Protein AF-A0A2L2BS72-F1 (afdb_monomer_lite)

Structure (mmCIF, N/CA/C/O backbone):
data_AF-A0A2L2BS72-F1
#
_entry.id   AF-A0A2L2BS72-F1
#
loop_
_atom_site.group_PDB
_atom_site.id
_atom_site.type_symbol
_atom_site.label_atom_id
_atom_site.label_alt_id
_atom_site.label_comp_id
_atom_site.label_asym_id
_atom_site.label_entity_id
_atom_site.label_seq_id
_atom_site.pdbx_PDB_ins_code
_atom_site.Cartn_x
_atom_site.Cartn_y
_atom_site.Cartn_z
_atom_site.occupancy
_atom_site.B_iso_or_equiv
_atom_site.auth_seq_id
_atom_site.auth_comp_id
_atom_site.auth_asym_id
_atom_site.auth_atom_id
_atom_site.pdbx_PDB_model_num
ATOM 1 N N . MET A 1 1 ? -30.961 9.912 61.944 1.00 44.12 1 MET A N 1
ATOM 2 C CA . MET A 1 1 ? -29.660 9.209 61.920 1.00 44.12 1 MET A CA 1
ATOM 3 C C . MET A 1 1 ? -29.893 7.726 61.667 1.00 44.12 1 MET A C 1
ATOM 5 O O . MET A 1 1 ? -30.350 7.047 62.570 1.00 44.12 1 MET A O 1
ATOM 9 N N . SER A 1 2 ? -29.647 7.247 60.447 1.00 36.47 2 SER A N 1
ATOM 10 C CA . SER A 1 2 ? -29.154 5.888 60.155 1.00 36.47 2 SER A CA 1
ATOM 11 C C . SER A 1 2 ? -28.956 5.801 58.639 1.00 36.47 2 SER A C 1
ATOM 13 O O . SER A 1 2 ? -29.913 5.741 57.869 1.00 36.47 2 SER A O 1
ATOM 15 N N . VAL A 1 3 ? -27.699 5.932 58.227 1.00 37.34 3 VAL A N 1
ATOM 16 C CA . VAL A 1 3 ? -27.227 5.837 56.845 1.00 37.34 3 VAL A CA 1
ATOM 17 C C . VAL A 1 3 ? -27.136 4.350 56.507 1.00 37.34 3 VAL A C 1
ATOM 19 O O . VAL A 1 3 ? -26.416 3.616 57.177 1.00 37.34 3 VAL A O 1
ATOM 22 N N . ARG A 1 4 ? -27.889 3.888 55.503 1.00 44.19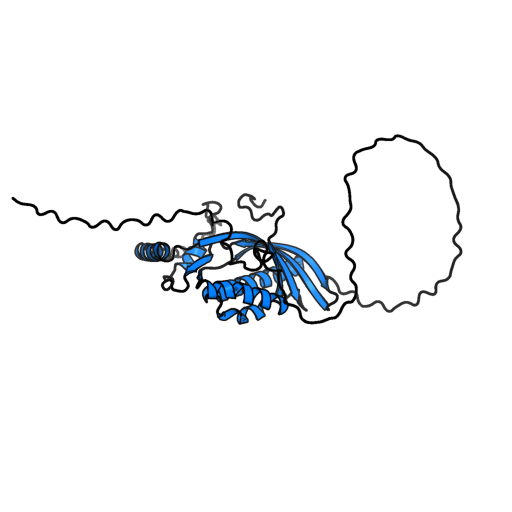 4 ARG A N 1
ATOM 23 C CA . ARG A 1 4 ? -27.777 2.522 54.975 1.00 44.19 4 ARG A CA 1
ATOM 24 C C . ARG A 1 4 ? -26.792 2.504 53.811 1.00 44.19 4 ARG A C 1
ATOM 26 O O . ARG A 1 4 ? -27.105 2.968 52.718 1.00 44.19 4 ARG A O 1
ATOM 33 N N . GLU A 1 5 ? -25.625 1.930 54.074 1.00 40.22 5 GLU A N 1
ATOM 34 C CA . GLU A 1 5 ? -24.641 1.483 53.092 1.00 40.22 5 GLU A CA 1
ATOM 35 C C . GLU A 1 5 ? -25.272 0.513 52.082 1.00 40.22 5 GLU A C 1
ATOM 37 O O . GLU A 1 5 ? -25.812 -0.532 52.453 1.00 40.22 5 GLU A O 1
ATOM 42 N N . ARG A 1 6 ? -25.159 0.821 50.784 1.00 43.88 6 ARG A N 1
ATOM 43 C CA . ARG A 1 6 ? -25.275 -0.181 49.717 1.00 43.88 6 ARG A CA 1
ATOM 44 C C . ARG A 1 6 ? -23.887 -0.487 49.171 1.00 43.88 6 ARG A C 1
ATOM 46 O O . ARG A 1 6 ? -23.232 0.359 48.568 1.00 43.88 6 ARG A O 1
ATOM 53 N N . LYS A 1 7 ? -23.481 -1.732 49.416 1.00 39.56 7 LYS A N 1
ATOM 54 C CA . LYS A 1 7 ? -22.322 -2.427 48.854 1.00 39.56 7 LYS A CA 1
ATOM 55 C C . LYS A 1 7 ? -22.259 -2.255 47.333 1.00 39.56 7 LYS A C 1
ATOM 57 O O . LYS A 1 7 ? -23.188 -2.639 46.627 1.00 39.56 7 LYS A O 1
ATOM 62 N N . ARG A 1 8 ? -21.123 -1.750 46.846 1.00 36.56 8 ARG A N 1
ATOM 63 C CA . ARG A 1 8 ? -20.679 -1.911 45.456 1.00 36.56 8 ARG A CA 1
ATOM 64 C C . ARG A 1 8 ? -20.228 -3.359 45.263 1.00 36.56 8 ARG A C 1
ATOM 66 O O . ARG A 1 8 ? -19.311 -3.806 45.951 1.00 36.56 8 ARG A O 1
ATOM 73 N N . HIS A 1 9 ? -20.843 -4.075 44.329 1.00 36.41 9 HIS A N 1
ATOM 74 C CA . HIS A 1 9 ? -20.273 -5.307 43.795 1.00 36.41 9 HIS A CA 1
ATOM 75 C C . HIS A 1 9 ? -19.126 -4.927 42.851 1.00 36.41 9 HIS A C 1
ATOM 77 O O . HIS A 1 9 ? -19.351 -4.375 41.780 1.00 36.41 9 HIS A O 1
ATOM 83 N N . ARG A 1 10 ? -17.884 -5.172 43.287 1.00 33.53 10 ARG A N 1
ATOM 84 C CA . ARG A 1 10 ? -16.710 -5.199 42.407 1.00 33.53 10 ARG A CA 1
ATOM 85 C C . ARG A 1 10 ? -16.756 -6.499 41.612 1.00 33.53 10 ARG A C 1
ATOM 87 O O . ARG A 1 10 ? -16.605 -7.571 42.202 1.00 33.53 10 ARG A O 1
ATOM 94 N N . HIS A 1 11 ? -16.936 -6.399 40.300 1.00 33.34 11 HIS A N 1
ATOM 95 C CA . HIS A 1 11 ? -16.592 -7.487 39.395 1.00 33.34 11 HIS A CA 1
ATOM 96 C C . HIS A 1 11 ? -15.094 -7.780 39.526 1.00 33.34 11 HIS A C 1
ATOM 98 O O . HIS A 1 11 ? -14.261 -6.875 39.544 1.00 33.34 11 HIS A O 1
ATOM 104 N N . HIS A 1 12 ? -14.786 -9.057 39.738 1.00 34.22 12 HIS A N 1
ATOM 105 C CA . HIS A 1 12 ? -13.431 -9.579 39.811 1.00 34.22 12 HIS A CA 1
ATOM 106 C C . HIS A 1 12 ? -12.768 -9.451 38.442 1.00 34.22 12 HIS A C 1
ATOM 108 O O . HIS A 1 12 ? -13.301 -9.937 37.446 1.00 34.22 12 HIS A O 1
ATOM 114 N N . GLY A 1 13 ? -11.612 -8.789 38.420 1.00 28.27 13 GLY A N 1
ATOM 115 C CA . GLY A 1 13 ? -10.745 -8.721 37.257 1.00 28.27 13 GLY A CA 1
ATOM 116 C C . GLY A 1 13 ? -10.200 -10.104 36.927 1.00 28.27 13 GLY A C 1
ATOM 117 O O . GLY A 1 13 ? -9.488 -10.709 37.731 1.00 28.27 13 GLY A O 1
ATOM 118 N N . TYR A 1 14 ? -10.518 -10.582 35.729 1.00 27.47 14 TYR A N 1
ATOM 119 C CA . TYR A 1 14 ? -9.708 -11.584 35.058 1.00 27.47 14 TYR A CA 1
ATOM 120 C C . TYR A 1 14 ? -8.436 -10.886 34.574 1.00 27.47 14 TYR A C 1
ATOM 122 O O . TYR A 1 14 ? -8.405 -10.253 33.523 1.00 27.47 14 TYR A O 1
ATOM 130 N N . HIS A 1 15 ? -7.380 -10.970 35.380 1.00 28.62 15 HIS A N 1
ATOM 131 C CA . HIS A 1 15 ? -6.027 -10.728 34.903 1.00 28.62 15 HIS A CA 1
ATOM 132 C C . HIS A 1 15 ? -5.643 -11.889 33.984 1.00 28.62 15 HIS A C 1
ATOM 134 O O . HIS A 1 15 ? -5.180 -12.930 34.448 1.00 28.62 15 HIS A O 1
ATOM 140 N N . HIS A 1 16 ? -5.851 -11.718 32.679 1.00 25.58 16 HIS A N 1
ATOM 141 C CA . HIS A 1 16 ? -5.152 -12.540 31.704 1.00 25.58 16 HIS A CA 1
ATOM 142 C C . HIS A 1 16 ? -3.650 -12.232 31.796 1.00 25.58 16 HIS A C 1
ATOM 144 O O . HIS A 1 16 ? -3.266 -11.058 31.853 1.00 25.58 16 HIS A O 1
ATOM 150 N N . PRO A 1 17 ? -2.783 -13.257 31.842 1.00 28.86 17 PRO A N 1
ATOM 151 C CA . PRO A 1 17 ? -1.352 -13.040 31.750 1.00 28.86 17 PRO A CA 1
ATOM 152 C C . PRO A 1 17 ? -1.065 -12.396 30.393 1.00 28.86 17 PRO A C 1
ATOM 154 O O . PRO A 1 17 ? -1.396 -12.963 29.352 1.00 28.86 17 PRO A O 1
ATOM 157 N N . ARG A 1 18 ? -0.469 -11.197 30.424 1.00 29.88 18 ARG A N 1
ATOM 158 C CA . ARG A 1 18 ? 0.150 -10.524 29.275 1.00 29.88 18 ARG A CA 1
ATOM 159 C C . ARG A 1 18 ? 1.291 -11.407 28.779 1.00 29.88 18 ARG A C 1
ATOM 161 O O . ARG A 1 18 ? 2.440 -11.250 29.180 1.00 29.88 18 ARG A O 1
ATOM 168 N N . ALA A 1 19 ? 0.931 -12.418 28.004 1.00 27.89 19 ALA A N 1
ATOM 169 C CA . ALA A 1 19 ? 1.858 -13.317 27.365 1.00 27.89 19 ALA A CA 1
ATOM 170 C C . ALA A 1 19 ? 2.508 -12.586 26.183 1.00 27.89 19 ALA A C 1
ATOM 172 O O . ALA A 1 19 ? 1.870 -11.850 25.433 1.00 27.89 19 ALA A O 1
ATOM 173 N N . THR A 1 20 ? 3.808 -12.788 26.072 1.00 26.97 20 THR A N 1
ATOM 174 C CA . THR A 1 20 ? 4.766 -12.290 25.085 1.00 26.97 20 THR A CA 1
ATOM 175 C C . THR A 1 20 ? 4.477 -12.802 23.663 1.00 26.97 20 THR A C 1
ATOM 177 O O . THR A 1 20 ? 5.272 -13.551 23.106 1.00 26.97 20 THR A O 1
ATOM 180 N N . TRP A 1 21 ? 3.339 -12.406 23.082 1.00 25.66 21 TRP A N 1
ATOM 181 C CA . TRP A 1 21 ? 2.883 -12.759 21.720 1.00 25.66 21 TRP A CA 1
ATOM 182 C C . TRP A 1 21 ? 3.098 -11.640 20.679 1.00 25.66 21 TRP A C 1
ATOM 184 O O . TRP A 1 21 ? 2.677 -11.755 19.533 1.00 25.66 21 TRP A O 1
ATOM 194 N N . PHE A 1 22 ? 3.745 -10.539 21.065 1.00 32.84 22 PHE A N 1
ATOM 195 C CA . PHE A 1 22 ? 3.642 -9.254 20.361 1.00 32.84 22 PHE A CA 1
ATOM 196 C C . PHE A 1 22 ? 4.540 -9.066 19.125 1.00 32.84 22 PHE A C 1
ATOM 198 O O . PHE A 1 22 ? 4.381 -8.075 18.426 1.00 32.84 22 PHE A O 1
ATOM 205 N N . SER A 1 23 ? 5.441 -9.996 18.795 1.00 28.59 23 SER A N 1
ATOM 206 C CA . SER A 1 23 ? 6.293 -9.873 17.591 1.00 28.59 23 SER A CA 1
ATOM 207 C C . SER A 1 23 ? 5.741 -10.584 16.350 1.00 28.59 23 SER A C 1
ATOM 209 O O . SER A 1 23 ? 6.420 -10.631 15.331 1.00 28.59 23 SER A O 1
ATOM 211 N N . THR A 1 24 ? 4.534 -11.151 16.417 1.00 35.31 24 THR A N 1
ATOM 212 C CA . THR A 1 24 ? 3.953 -11.964 15.328 1.00 35.31 24 THR A CA 1
ATOM 213 C C . THR A 1 24 ? 2.665 -11.361 14.753 1.00 35.31 24 THR A C 1
ATOM 215 O O . THR A 1 24 ? 2.017 -11.997 13.931 1.00 35.31 24 THR A O 1
ATOM 218 N N . LEU A 1 25 ? 2.271 -10.155 15.185 1.00 35.88 25 LEU A N 1
ATOM 219 C CA . LEU A 1 25 ? 0.935 -9.603 14.923 1.00 35.88 25 LEU A CA 1
ATOM 220 C C . LEU A 1 25 ? 0.815 -8.652 13.722 1.00 35.88 25 LEU A C 1
ATOM 222 O O . LEU A 1 25 ? -0.302 -8.292 13.364 1.00 35.88 25 LEU A O 1
ATOM 226 N N . TRP A 1 26 ? 1.910 -8.342 13.028 1.00 39.88 26 TRP A N 1
ATOM 227 C CA . TRP A 1 26 ? 1.865 -7.588 11.772 1.00 39.88 26 TRP A CA 1
ATOM 228 C C . TRP A 1 26 ? 1.690 -8.525 10.577 1.00 39.88 26 TRP A C 1
ATOM 230 O O . TRP A 1 26 ? 2.639 -8.954 9.929 1.00 39.88 26 TRP A O 1
ATOM 240 N N . VAL A 1 27 ? 0.428 -8.904 10.365 1.00 39.81 27 VAL A N 1
ATOM 241 C CA . VAL A 1 27 ? -0.044 -9.788 9.284 1.00 39.81 27 VAL A CA 1
ATOM 242 C C . VAL A 1 27 ? -0.793 -8.983 8.203 1.00 39.81 27 VAL A C 1
ATOM 244 O O . VAL A 1 27 ? -1.253 -9.534 7.216 1.00 39.81 27 VAL A O 1
ATOM 247 N N . GLY A 1 28 ? -0.850 -7.651 8.315 1.00 35.12 28 GLY A N 1
ATOM 248 C CA . GLY A 1 28 ? -1.478 -6.789 7.303 1.00 35.12 28 GLY A CA 1
ATOM 249 C C . GLY A 1 28 ? -0.612 -6.434 6.098 1.00 35.12 28 GLY A C 1
ATOM 250 O O . GLY A 1 28 ? -1.037 -5.700 5.218 1.00 35.12 28 GLY A O 1
ATOM 251 N N . LEU A 1 29 ? 0.588 -7.004 6.059 1.00 43.94 29 LEU A N 1
ATOM 252 C CA . LEU A 1 29 ? 1.469 -7.103 4.908 1.00 43.94 29 LEU A CA 1
ATOM 253 C C . LEU A 1 29 ? 1.704 -8.611 4.713 1.00 43.94 29 LEU A C 1
ATOM 255 O O . LEU A 1 29 ? 2.766 -9.149 5.016 1.00 43.94 29 LEU A O 1
ATOM 259 N N . CYS A 1 30 ? 0.654 -9.347 4.339 1.00 43.97 30 CYS A N 1
ATOM 260 C CA . CYS A 1 30 ? 0.631 -10.816 4.421 1.00 43.97 30 CYS A CA 1
ATOM 261 C C . CYS A 1 30 ? 1.712 -11.502 3.558 1.00 43.97 30 CYS A C 1
ATOM 263 O O . CYS A 1 30 ? 2.154 -12.608 3.865 1.00 43.97 30 CYS A O 1
ATOM 265 N N . ALA A 1 31 ? 2.222 -10.821 2.531 1.00 38.56 31 ALA A N 1
ATOM 266 C CA . ALA A 1 31 ? 3.365 -11.275 1.740 1.00 38.56 31 ALA A CA 1
ATOM 267 C C . ALA A 1 31 ? 4.747 -10.849 2.286 1.00 38.56 31 ALA A C 1
ATOM 269 O O . ALA A 1 31 ? 5.789 -11.347 1.860 1.00 38.56 31 ALA A O 1
ATOM 270 N N . LEU A 1 32 ? 4.768 -9.955 3.268 1.00 38.97 32 LEU A N 1
ATOM 271 C CA . LEU A 1 32 ? 5.952 -9.274 3.780 1.00 38.97 32 LEU A CA 1
ATOM 272 C C . LEU A 1 32 ? 6.414 -9.788 5.151 1.00 38.97 32 LEU A C 1
ATOM 274 O O . LEU A 1 32 ? 7.373 -9.270 5.713 1.00 38.97 32 LEU A O 1
ATOM 278 N N . SER A 1 33 ? 5.841 -10.889 5.644 1.00 33.88 33 SER A N 1
ATOM 279 C CA . SER A 1 33 ? 6.378 -11.640 6.785 1.00 33.88 33 SER A CA 1
ATOM 280 C C . SER A 1 33 ? 6.482 -13.139 6.475 1.00 33.88 33 SER A C 1
ATOM 282 O O . SER A 1 33 ? 5.739 -13.982 6.972 1.00 33.88 33 SER A O 1
ATOM 284 N N . LEU A 1 34 ? 7.474 -13.505 5.654 1.00 34.28 34 LEU A N 1
ATOM 285 C CA . LEU A 1 34 ? 7.807 -14.897 5.295 1.00 34.28 34 LEU A CA 1
ATOM 286 C C . LEU A 1 34 ? 8.319 -15.770 6.465 1.00 34.28 34 LEU A C 1
ATOM 288 O O . LEU A 1 34 ? 8.696 -16.920 6.251 1.00 34.28 34 LEU A O 1
ATOM 292 N N . VAL A 1 35 ? 8.339 -15.283 7.710 1.00 33.16 35 VAL A N 1
ATOM 293 C CA . VAL A 1 35 ? 8.934 -16.032 8.838 1.00 33.16 35 VAL A CA 1
ATOM 294 C C . VAL A 1 35 ? 7.963 -17.026 9.495 1.00 33.16 35 VAL A C 1
ATOM 296 O O . VAL A 1 35 ? 8.427 -17.934 10.176 1.00 33.16 35 VAL A O 1
ATOM 299 N N . SER A 1 36 ? 6.656 -16.975 9.209 1.00 32.78 36 SER A N 1
ATOM 300 C CA . SER A 1 36 ? 5.700 -17.969 9.745 1.00 32.78 36 SER A CA 1
ATOM 301 C C . SER A 1 36 ? 5.046 -18.892 8.707 1.00 32.78 36 SER A C 1
ATOM 303 O O . SER A 1 36 ? 4.441 -19.886 9.098 1.00 32.78 36 SER A O 1
ATOM 305 N N . CYS A 1 37 ? 5.221 -18.667 7.399 1.00 31.97 37 CYS A N 1
ATOM 306 C CA . CYS A 1 37 ? 4.644 -19.553 6.370 1.00 31.97 37 CYS A CA 1
ATOM 307 C C . CYS A 1 37 ? 5.536 -20.749 5.967 1.00 31.97 37 CYS A C 1
ATOM 309 O O . CYS A 1 37 ? 5.068 -21.658 5.286 1.00 31.97 37 CYS A O 1
ATOM 311 N N . VAL A 1 38 ? 6.796 -20.821 6.419 1.00 32.94 38 VAL A N 1
ATOM 312 C CA . VAL A 1 38 ? 7.714 -21.945 6.102 1.00 32.94 38 VAL A CA 1
ATOM 313 C C . VAL A 1 38 ? 7.524 -23.159 7.041 1.00 32.94 38 VAL A C 1
ATOM 315 O O . VAL A 1 38 ? 8.131 -24.208 6.852 1.00 32.94 38 VAL A O 1
ATOM 318 N N . GLY A 1 39 ? 6.616 -23.084 8.020 1.00 27.59 39 GLY A N 1
ATOM 319 C CA . GLY A 1 39 ? 6.325 -24.190 8.946 1.00 27.59 39 GLY A CA 1
ATOM 320 C C . GLY A 1 39 ? 5.407 -25.303 8.416 1.00 27.59 39 GLY A C 1
ATOM 321 O O . GLY A 1 39 ? 5.204 -26.285 9.125 1.00 27.59 39 GLY A O 1
ATOM 322 N N . ALA A 1 40 ? 4.850 -25.182 7.204 1.00 29.86 40 ALA A N 1
ATOM 323 C CA . ALA A 1 40 ? 3.836 -26.109 6.684 1.00 29.86 40 ALA A CA 1
ATOM 324 C C . ALA A 1 40 ? 4.145 -26.677 5.281 1.00 29.86 40 ALA A C 1
ATOM 326 O O . ALA A 1 40 ? 3.233 -26.982 4.520 1.00 29.86 40 ALA A O 1
ATOM 327 N N . GLN A 1 41 ? 5.421 -26.890 4.938 1.00 34.56 41 GLN A N 1
ATOM 328 C CA . GLN A 1 41 ? 5.811 -27.821 3.859 1.00 34.56 41 GLN A CA 1
ATOM 329 C C . GLN A 1 41 ? 6.035 -29.245 4.401 1.00 34.56 41 GLN A C 1
ATOM 331 O O . GLN A 1 41 ? 7.046 -29.892 4.140 1.00 34.56 41 GLN A O 1
ATOM 336 N N . GLY A 1 42 ? 5.080 -29.744 5.185 1.00 34.22 42 GLY A N 1
ATOM 337 C CA . GLY A 1 42 ? 5.079 -31.107 5.702 1.00 34.22 42 GLY A CA 1
ATOM 338 C C . GLY A 1 42 ? 3.744 -31.777 5.411 1.00 34.22 42 GLY A C 1
ATOM 339 O O . GLY A 1 42 ? 2.766 -31.458 6.070 1.00 34.22 42 GLY A O 1
ATOM 340 N N . GLN A 1 43 ? 3.760 -32.731 4.474 1.00 32.09 43 GLN A N 1
ATOM 341 C CA . GLN A 1 43 ? 2.661 -33.603 4.016 1.00 32.09 43 GLN A CA 1
ATOM 342 C C . GLN A 1 43 ? 1.812 -33.084 2.848 1.00 32.09 43 GLN A C 1
ATOM 344 O O . GLN A 1 43 ? 0.627 -32.797 2.978 1.00 32.09 43 GLN A O 1
ATOM 349 N N . ILE A 1 44 ? 2.401 -33.134 1.650 1.00 33.34 44 ILE A N 1
ATOM 350 C CA . ILE A 1 44 ? 1.642 -33.570 0.474 1.00 33.34 44 ILE A CA 1
ATOM 351 C C . ILE A 1 44 ? 1.575 -35.096 0.563 1.00 33.34 44 ILE A C 1
ATOM 353 O O . ILE A 1 44 ? 2.598 -35.781 0.513 1.00 33.34 44 ILE A O 1
ATOM 357 N N . ALA A 1 45 ? 0.369 -35.613 0.778 1.00 32.75 45 ALA A N 1
ATOM 358 C CA . ALA A 1 45 ? 0.077 -37.025 0.632 1.00 32.75 45 ALA A CA 1
ATOM 359 C C . ALA A 1 45 ? 0.247 -37.422 -0.842 1.00 32.75 45 ALA A C 1
ATOM 361 O O . ALA A 1 45 ? -0.459 -36.927 -1.714 1.00 32.75 45 ALA A O 1
ATOM 362 N N . ASP A 1 46 ? 1.245 -38.268 -1.068 1.00 37.25 46 ASP A N 1
ATOM 363 C CA . ASP A 1 46 ? 1.266 -39.419 -1.971 1.00 37.25 46 ASP A CA 1
ATOM 364 C C . ASP A 1 46 ? 0.167 -39.475 -3.054 1.00 37.25 46 ASP A C 1
ATOM 366 O O . ASP A 1 46 ? -0.958 -39.913 -2.804 1.00 37.25 46 ASP A O 1
ATOM 370 N N . ALA A 1 47 ? 0.530 -39.081 -4.277 1.00 33.47 47 ALA A N 1
ATOM 371 C CA . ALA A 1 47 ? -0.030 -39.638 -5.505 1.00 33.47 47 ALA A CA 1
ATOM 372 C C . ALA A 1 47 ? 0.923 -39.388 -6.689 1.00 33.47 47 ALA A C 1
ATOM 374 O O . ALA A 1 47 ? 0.901 -38.327 -7.302 1.00 33.47 47 ALA A O 1
ATOM 375 N N . GLY A 1 48 ? 1.716 -40.409 -7.024 1.00 31.03 48 GLY A N 1
ATOM 376 C CA . GLY A 1 48 ? 2.032 -40.754 -8.415 1.00 31.03 48 GLY A CA 1
ATOM 377 C C . GLY A 1 48 ? 3.100 -39.937 -9.148 1.00 31.03 48 GLY A C 1
ATOM 378 O O . GLY A 1 48 ? 2.798 -38.954 -9.807 1.00 31.03 48 GLY A O 1
ATOM 379 N N . ASP A 1 49 ? 4.322 -40.471 -9.126 1.00 38.38 49 ASP A N 1
ATOM 380 C CA . ASP A 1 49 ? 5.089 -40.822 -10.332 1.00 38.38 49 ASP A CA 1
ATOM 381 C C . ASP A 1 49 ? 5.211 -39.773 -11.460 1.00 38.38 49 ASP A C 1
ATOM 383 O O . ASP A 1 49 ? 4.425 -39.761 -12.400 1.00 38.38 49 ASP A O 1
ATOM 387 N N . THR A 1 50 ? 6.289 -38.985 -11.415 1.00 33.19 50 THR A N 1
ATOM 388 C CA 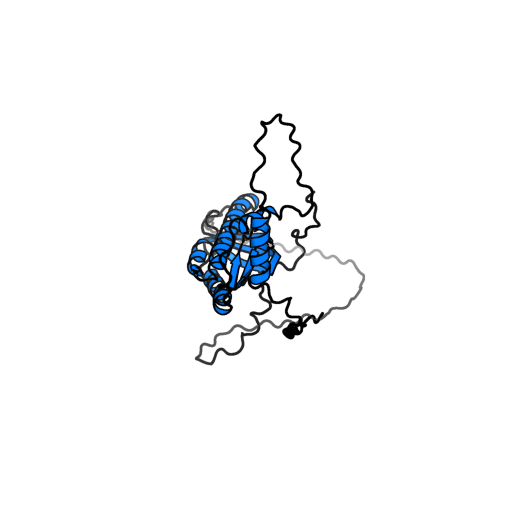. THR A 1 50 ? 7.251 -38.881 -12.529 1.00 33.19 50 THR A CA 1
ATOM 389 C C . THR A 1 50 ? 8.590 -38.421 -11.965 1.00 33.19 50 THR A C 1
ATOM 391 O O . THR A 1 50 ? 8.738 -37.294 -11.497 1.00 33.19 50 THR A O 1
ATOM 394 N N . THR A 1 51 ? 9.560 -39.326 -11.992 1.00 35.72 51 THR A N 1
ATOM 395 C CA . THR A 1 51 ? 10.940 -39.092 -11.570 1.00 35.72 51 THR A CA 1
ATOM 396 C C . THR A 1 51 ? 11.745 -38.698 -12.802 1.00 35.72 51 THR A C 1
ATOM 398 O O . THR A 1 51 ? 12.019 -39.580 -13.602 1.00 35.72 51 THR A O 1
ATOM 401 N N . GLU A 1 52 ? 12.152 -37.434 -12.956 1.00 36.50 52 GLU A N 1
ATOM 402 C CA . GLU A 1 52 ? 13.342 -37.082 -13.748 1.00 36.50 52 GLU A CA 1
ATOM 403 C C . GLU A 1 52 ? 14.161 -35.978 -13.054 1.00 36.50 52 GLU A C 1
ATOM 405 O O . GLU A 1 52 ? 13.724 -34.846 -12.869 1.00 36.50 52 GLU A O 1
ATOM 410 N N . LEU A 1 53 ? 15.346 -36.422 -12.622 1.00 39.19 53 LEU A N 1
ATOM 411 C CA . LEU A 1 53 ? 16.611 -35.743 -12.336 1.00 39.19 53 LEU A CA 1
ATOM 412 C C . LEU A 1 53 ? 16.621 -34.211 -12.178 1.00 39.19 53 LEU A C 1
ATOM 414 O O . LEU A 1 53 ? 16.709 -33.476 -13.156 1.00 39.19 53 LEU A O 1
ATOM 418 N N . PHE A 1 54 ? 16.811 -33.768 -10.935 1.00 33.59 54 PHE A N 1
ATOM 419 C CA . PHE A 1 54 ? 17.726 -32.667 -10.621 1.00 33.59 54 PHE A CA 1
ATOM 420 C C . PHE A 1 54 ? 18.550 -33.055 -9.385 1.00 33.59 54 PHE A C 1
ATOM 422 O O . PHE A 1 54 ? 18.017 -33.158 -8.282 1.00 33.59 54 PHE A O 1
ATOM 429 N N . ASP A 1 55 ? 19.847 -33.302 -9.584 1.00 34.75 55 ASP A N 1
ATOM 430 C CA . ASP A 1 55 ? 20.810 -33.517 -8.500 1.00 34.75 55 ASP A CA 1
ATOM 431 C C . ASP A 1 55 ? 21.083 -32.188 -7.767 1.00 34.75 55 ASP A C 1
ATOM 433 O O . ASP A 1 55 ? 21.444 -31.197 -8.413 1.00 34.75 55 ASP A O 1
ATOM 437 N N . PRO A 1 56 ? 20.960 -32.124 -6.428 1.00 37.38 56 PRO A N 1
ATOM 438 C CA . PRO A 1 56 ? 21.385 -30.959 -5.667 1.00 37.38 56 PRO A CA 1
ATOM 439 C C . PRO A 1 56 ? 22.917 -30.896 -5.552 1.00 37.38 56 PRO A C 1
ATOM 441 O O . PRO A 1 56 ? 23.585 -31.856 -5.166 1.00 37.38 56 PRO A O 1
ATOM 444 N N . ILE A 1 57 ? 23.466 -29.717 -5.847 1.00 42.69 57 ILE A N 1
ATOM 445 C CA . ILE A 1 57 ? 24.875 -29.351 -5.654 1.00 42.69 57 ILE A CA 1
ATOM 446 C C . ILE A 1 57 ? 25.221 -29.438 -4.151 1.00 42.69 57 ILE A C 1
ATOM 448 O O . ILE A 1 57 ? 24.533 -28.801 -3.348 1.00 42.69 57 ILE A O 1
ATOM 452 N N . PRO A 1 58 ? 26.278 -30.159 -3.726 1.00 44.47 58 PRO A N 1
ATOM 453 C CA . PRO A 1 58 ? 26.681 -30.173 -2.325 1.00 44.47 58 PRO A CA 1
ATOM 454 C C . PRO A 1 58 ? 27.335 -28.842 -1.933 1.00 44.47 58 PRO A C 1
ATOM 456 O O . PRO A 1 58 ? 28.348 -28.429 -2.499 1.00 44.47 58 PRO A O 1
ATOM 459 N N . ALA A 1 59 ? 26.770 -28.187 -0.918 1.00 37.44 59 ALA A N 1
ATOM 460 C CA . ALA A 1 59 ? 27.391 -27.066 -0.229 1.00 37.44 59 ALA A CA 1
ATOM 461 C C . ALA A 1 59 ? 28.555 -27.580 0.632 1.00 37.44 59 ALA A C 1
ATOM 463 O O . ALA A 1 59 ? 28.358 -28.086 1.735 1.00 37.44 59 ALA A O 1
ATOM 464 N N . GLY A 1 60 ? 29.771 -27.456 0.108 1.00 39.00 60 GLY A N 1
ATOM 465 C CA . GLY A 1 60 ? 31.008 -27.657 0.849 1.00 39.00 60 GLY A CA 1
ATOM 466 C C . GLY A 1 60 ? 31.971 -26.523 0.540 1.00 39.00 60 GLY A C 1
ATOM 467 O O . GLY A 1 60 ? 32.599 -26.526 -0.512 1.00 39.00 60 GLY A O 1
ATOM 468 N N . VAL A 1 61 ? 32.093 -25.562 1.453 1.00 40.50 61 VAL A N 1
ATOM 469 C CA . VAL A 1 61 ? 33.287 -24.716 1.550 1.00 40.50 61 VAL A CA 1
ATOM 470 C C . VAL A 1 61 ? 33.620 -24.536 3.020 1.00 40.50 61 VAL A C 1
ATOM 472 O O . VAL A 1 61 ? 32.955 -23.822 3.768 1.00 40.50 61 VAL A O 1
ATOM 475 N N . GLU A 1 62 ? 34.639 -25.293 3.405 1.00 40.38 62 GLU A N 1
ATOM 476 C CA . GLU A 1 62 ? 35.358 -25.222 4.661 1.00 40.38 62 GLU A CA 1
ATOM 477 C C . GLU A 1 62 ? 36.140 -23.907 4.768 1.00 40.38 62 GLU A C 1
ATOM 479 O O . GLU A 1 62 ? 36.606 -23.338 3.777 1.00 40.38 62 GLU A O 1
ATOM 484 N N . SER A 1 63 ? 36.296 -23.458 6.013 1.00 45.75 63 SER A N 1
ATOM 485 C CA . SER A 1 63 ? 37.262 -22.457 6.450 1.00 45.75 63 SER A CA 1
ATOM 486 C C . SER A 1 63 ? 38.651 -22.714 5.871 1.00 45.75 63 SER A C 1
ATOM 488 O O . SER A 1 63 ? 39.194 -23.806 6.031 1.00 45.75 63 SER A O 1
ATOM 490 N N . LEU A 1 64 ? 39.280 -21.679 5.316 1.00 44.19 64 LEU A N 1
ATOM 491 C CA . LEU A 1 64 ? 40.725 -21.662 5.122 1.00 44.19 64 LEU A CA 1
ATOM 492 C C . LEU A 1 64 ? 41.339 -20.564 5.986 1.00 44.19 64 LEU A C 1
ATOM 494 O O . LEU A 1 64 ? 41.160 -19.367 5.762 1.00 44.19 64 LEU A O 1
ATOM 498 N N . GLU A 1 65 ? 42.035 -21.044 7.013 1.00 50.19 65 GLU A N 1
ATOM 499 C CA . GLU A 1 65 ? 43.027 -20.321 7.791 1.00 50.19 65 GLU A CA 1
ATOM 500 C C . GLU A 1 65 ? 44.234 -19.936 6.921 1.00 50.19 65 GLU A C 1
ATOM 502 O O . GLU A 1 65 ? 44.426 -20.416 5.804 1.00 50.19 65 GLU A O 1
ATOM 507 N N . GLY A 1 66 ? 45.032 -19.014 7.455 1.00 42.66 66 GLY A N 1
ATOM 508 C CA . GLY A 1 66 ? 46.054 -18.277 6.731 1.00 42.66 66 GLY A CA 1
ATOM 509 C C . GLY A 1 66 ? 47.294 -19.064 6.307 1.00 42.66 66 GLY A C 1
ATOM 510 O O . GLY A 1 66 ? 47.615 -20.138 6.808 1.00 42.66 66 GLY A O 1
ATOM 511 N N . GLY A 1 67 ? 48.053 -18.429 5.416 1.00 43.38 67 GLY A N 1
ATOM 512 C CA . GLY A 1 67 ? 49.382 -18.867 5.011 1.00 43.38 67 GLY A CA 1
ATOM 513 C C . GLY A 1 67 ? 50.109 -17.772 4.233 1.00 43.38 67 GLY A C 1
ATOM 514 O O . GLY A 1 67 ? 49.837 -17.565 3.057 1.00 43.38 67 GLY A O 1
ATOM 515 N N . ASN A 1 68 ? 51.037 -17.078 4.898 1.00 50.16 68 ASN A N 1
ATOM 516 C CA . ASN A 1 68 ? 52.077 -16.261 4.263 1.00 50.16 68 ASN A CA 1
ATOM 517 C C . ASN A 1 68 ? 52.953 -17.136 3.351 1.00 50.16 68 ASN A C 1
ATOM 519 O O . ASN A 1 68 ? 53.294 -18.248 3.755 1.00 50.16 68 ASN A O 1
ATOM 523 N N . SER A 1 69 ? 53.436 -16.605 2.223 1.00 48.66 69 SER A N 1
ATOM 524 C CA . SER A 1 69 ? 54.716 -17.002 1.601 1.00 48.66 69 SER A CA 1
ATOM 525 C C . SER A 1 69 ? 55.202 -15.953 0.591 1.00 48.66 69 SER A C 1
ATOM 527 O O . SER A 1 69 ? 54.473 -15.580 -0.325 1.00 48.66 69 SER A O 1
ATOM 529 N N . ASP A 1 70 ? 56.444 -15.511 0.779 1.00 50.47 70 ASP A N 1
ATOM 530 C CA . ASP A 1 70 ? 57.235 -14.608 -0.062 1.00 50.47 70 ASP A CA 1
ATOM 531 C C . ASP A 1 70 ? 57.834 -15.286 -1.322 1.00 50.47 70 ASP A C 1
ATOM 533 O O . ASP A 1 70 ? 58.381 -16.383 -1.222 1.00 50.47 70 ASP A O 1
ATOM 537 N N . GLY A 1 71 ? 57.851 -14.540 -2.446 1.00 42.72 71 GLY A N 1
ATOM 538 C CA . GLY A 1 71 ? 58.842 -14.537 -3.558 1.00 42.72 71 GLY A CA 1
ATOM 539 C C . GLY A 1 71 ? 58.900 -15.725 -4.550 1.00 42.72 71 GLY A C 1
ATOM 540 O O . GLY A 1 71 ? 58.267 -16.749 -4.311 1.00 42.72 71 GLY A O 1
ATOM 541 N N . PRO A 1 72 ? 59.732 -15.677 -5.625 1.00 58.56 72 PRO A N 1
ATOM 542 C CA . PRO A 1 72 ? 60.340 -14.548 -6.353 1.00 58.56 72 PRO A CA 1
ATOM 543 C C . PRO A 1 72 ? 60.092 -14.578 -7.896 1.00 58.56 72 PRO A C 1
ATOM 545 O O . PRO A 1 72 ? 59.426 -15.464 -8.427 1.00 58.56 72 PRO A O 1
ATOM 548 N N . ASP A 1 73 ? 60.675 -13.593 -8.595 1.00 58.50 73 ASP A N 1
ATOM 549 C CA . ASP A 1 73 ? 60.764 -13.407 -10.055 1.00 58.50 73 ASP A CA 1
ATOM 550 C C . ASP A 1 73 ? 61.088 -14.667 -10.888 1.00 58.50 73 ASP A C 1
ATOM 552 O O . ASP A 1 73 ? 61.978 -15.451 -10.554 1.00 58.50 73 ASP A O 1
ATOM 556 N N . GLY A 1 74 ? 60.463 -14.773 -12.066 1.00 44.47 74 GLY A N 1
ATOM 557 C CA . GLY A 1 74 ? 60.825 -15.742 -13.103 1.00 44.47 74 GLY A CA 1
ATOM 558 C C . GLY A 1 74 ? 60.030 -15.535 -14.390 1.00 44.47 74 GLY A C 1
ATOM 559 O O . GLY A 1 74 ? 58.911 -16.020 -14.516 1.00 44.47 74 GLY A O 1
ATOM 560 N N . GLY A 1 75 ? 60.600 -14.797 -15.345 1.00 50.03 75 GLY A N 1
ATOM 561 C CA . GLY A 1 75 ? 60.037 -14.662 -16.688 1.00 50.03 75 GLY A CA 1
ATOM 562 C C . GLY A 1 75 ? 60.153 -15.946 -17.506 1.00 50.03 75 GLY A C 1
ATOM 563 O O . GLY A 1 75 ? 60.932 -16.822 -17.157 1.00 50.03 75 GLY A O 1
ATOM 564 N N . LEU A 1 76 ? 59.417 -16.012 -18.617 1.00 48.88 76 LEU A N 1
ATOM 565 C CA . LEU A 1 76 ? 59.842 -16.604 -19.889 1.00 48.88 76 LEU A CA 1
ATOM 566 C C . LEU A 1 76 ? 58.823 -16.219 -20.971 1.00 48.88 76 LEU A C 1
ATOM 568 O O . LEU A 1 76 ? 57.634 -16.516 -20.873 1.00 48.88 76 LEU A O 1
ATOM 572 N N . SER A 1 77 ? 59.325 -15.531 -21.992 1.00 51.78 77 SER A N 1
ATOM 573 C CA . SER A 1 77 ? 58.636 -15.218 -23.238 1.00 51.78 77 SER A CA 1
ATOM 574 C C . SER A 1 77 ? 58.363 -16.495 -24.033 1.00 51.78 77 SER A C 1
ATOM 576 O O . SER A 1 77 ? 59.280 -17.283 -24.266 1.00 51.78 77 SER A O 1
ATOM 578 N N . GLY A 1 78 ? 57.121 -16.665 -24.482 1.00 52.44 78 GLY A N 1
ATOM 579 C CA . GLY A 1 78 ? 56.718 -17.667 -25.463 1.00 52.44 78 GLY A CA 1
ATOM 580 C C . GLY A 1 78 ? 55.881 -17.001 -26.548 1.00 52.44 78 GLY A C 1
ATOM 581 O O . GLY A 1 78 ? 54.697 -16.751 -26.348 1.00 52.44 78 GLY A O 1
ATOM 582 N N . ASP A 1 79 ? 56.526 -16.679 -27.668 1.00 54.22 79 ASP A N 1
ATOM 583 C CA . ASP A 1 79 ? 55.884 -16.270 -28.915 1.00 54.22 79 ASP A CA 1
ATOM 584 C C . ASP A 1 79 ? 55.193 -17.490 -29.548 1.00 54.22 79 ASP A C 1
ATOM 586 O O . ASP A 1 79 ? 55.843 -18.315 -30.192 1.00 54.22 79 ASP A O 1
ATOM 590 N N . GLU A 1 80 ? 53.873 -17.607 -29.380 1.00 53.22 80 GLU A N 1
ATOM 591 C CA . GLU A 1 80 ? 53.038 -18.500 -30.189 1.00 53.22 80 GLU A CA 1
ATOM 592 C C . GLU A 1 80 ? 52.214 -17.681 -31.187 1.00 53.22 80 GLU A C 1
ATOM 594 O O . GLU A 1 80 ? 51.344 -16.879 -30.848 1.00 53.22 80 GLU A O 1
ATOM 599 N N . GLN A 1 81 ? 52.556 -17.879 -32.455 1.00 61.81 81 GLN A N 1
ATOM 600 C CA . GLN A 1 81 ? 52.003 -17.230 -33.632 1.00 61.81 81 GLN A CA 1
ATOM 601 C C . GLN A 1 81 ? 50.612 -17.816 -33.961 1.00 61.81 81 GLN A C 1
ATOM 603 O O . GLN A 1 81 ? 50.530 -18.996 -34.314 1.00 61.81 81 GLN A O 1
ATOM 608 N N . PRO A 1 82 ? 49.512 -17.037 -33.909 1.00 59.66 82 PRO A N 1
ATOM 609 C CA . PRO A 1 82 ? 48.193 -17.546 -34.258 1.00 59.66 82 PRO A CA 1
ATOM 610 C C . PRO A 1 82 ? 48.044 -17.652 -35.779 1.00 59.66 82 PRO A C 1
ATOM 612 O O . PRO A 1 82 ? 48.242 -16.691 -36.525 1.00 59.66 82 PRO A O 1
ATOM 615 N N . THR A 1 83 ? 47.674 -18.843 -36.240 1.00 58.28 83 THR A N 1
ATOM 616 C CA . THR A 1 83 ? 47.291 -19.116 -37.625 1.00 58.28 83 THR A CA 1
ATOM 617 C C . THR A 1 83 ? 45.932 -18.479 -37.914 1.00 58.28 83 THR A C 1
ATOM 619 O O . THR A 1 83 ? 44.936 -18.760 -37.252 1.00 58.28 83 THR A O 1
ATOM 622 N N . ALA A 1 84 ? 45.904 -17.589 -38.908 1.00 56.34 84 ALA A N 1
ATOM 623 C CA . ALA A 1 84 ? 44.705 -16.903 -39.367 1.00 56.34 84 ALA A CA 1
ATOM 624 C C . ALA A 1 84 ? 43.706 -17.911 -39.957 1.00 56.34 84 ALA A C 1
ATOM 626 O O . ALA A 1 84 ? 43.891 -18.421 -41.062 1.00 56.34 84 ALA A O 1
ATOM 627 N N . ARG A 1 85 ? 42.645 -18.205 -39.203 1.00 63.09 85 ARG A N 1
ATOM 628 C CA . ARG A 1 85 ? 41.460 -18.904 -39.693 1.00 63.09 85 ARG A CA 1
ATOM 629 C C . ARG A 1 85 ? 40.459 -17.834 -40.114 1.00 63.09 85 ARG A C 1
ATOM 631 O O . ARG A 1 85 ? 39.929 -17.120 -39.270 1.00 63.09 85 ARG A O 1
ATOM 638 N N . GLU A 1 86 ? 40.247 -17.694 -41.419 1.00 62.75 86 GLU A N 1
ATOM 639 C CA . GLU A 1 86 ? 39.207 -16.832 -41.987 1.00 62.75 86 GLU A CA 1
ATOM 640 C C . GLU A 1 86 ? 37.828 -17.423 -41.655 1.00 62.75 86 GLU A C 1
ATOM 642 O O . GLU A 1 86 ? 37.222 -18.160 -42.434 1.00 62.75 86 GLU A O 1
ATOM 647 N N . GLU A 1 87 ? 37.337 -17.137 -40.450 1.00 59.56 87 GLU A N 1
ATOM 648 C CA . GLU A 1 87 ? 35.937 -17.340 -40.103 1.00 59.56 87 GLU A CA 1
ATOM 649 C C . GLU A 1 87 ? 35.101 -16.326 -40.880 1.00 59.56 87 GLU A C 1
ATOM 651 O O . GLU A 1 87 ? 35.107 -15.121 -40.631 1.00 59.56 87 GLU A O 1
ATOM 656 N N . THR A 1 88 ? 34.387 -16.837 -41.880 1.00 56.72 88 THR A N 1
ATOM 657 C CA . THR A 1 88 ? 33.357 -16.091 -42.597 1.00 56.72 88 THR A CA 1
ATOM 658 C C . THR A 1 88 ? 32.176 -15.903 -41.645 1.00 56.72 88 THR A C 1
ATOM 660 O O . THR A 1 88 ? 31.229 -16.690 -41.636 1.00 56.72 88 THR A O 1
ATOM 663 N N . THR A 1 89 ? 32.259 -14.879 -40.794 1.00 64.00 89 THR A N 1
ATOM 664 C CA . THR A 1 89 ? 31.191 -14.476 -39.876 1.00 64.00 89 THR A CA 1
ATOM 665 C C . THR A 1 89 ? 29.996 -14.022 -40.699 1.00 64.00 89 THR A C 1
ATOM 667 O O . THR A 1 89 ? 29.926 -12.896 -41.195 1.00 64.00 89 THR A O 1
ATOM 670 N N . THR A 1 90 ? 29.047 -14.936 -40.878 1.00 62.53 90 THR A N 1
ATOM 671 C CA . THR A 1 90 ? 27.737 -14.629 -41.441 1.00 62.53 90 THR A CA 1
ATOM 672 C C . THR A 1 90 ? 27.099 -13.602 -40.514 1.00 62.53 90 THR A C 1
ATOM 674 O O . THR A 1 90 ? 26.854 -13.889 -39.346 1.00 62.53 90 THR A O 1
ATOM 677 N N . ARG A 1 91 ? 26.911 -12.377 -41.018 1.00 56.94 91 ARG A N 1
ATOM 678 C CA . ARG A 1 91 ? 26.346 -11.228 -40.300 1.00 56.94 91 ARG A CA 1
ATOM 679 C C . ARG A 1 91 ? 24.887 -11.545 -39.957 1.00 56.94 91 ARG A C 1
ATOM 681 O O . ARG A 1 91 ? 23.982 -11.198 -40.710 1.00 56.94 91 ARG A O 1
ATOM 688 N N . GLN A 1 92 ? 24.684 -12.284 -38.865 1.00 66.00 92 GLN A N 1
ATOM 689 C CA . GLN A 1 92 ? 23.387 -12.501 -38.234 1.00 66.00 92 GLN A CA 1
ATOM 690 C C . GLN A 1 92 ? 22.739 -11.126 -38.080 1.00 66.00 92 GLN A C 1
ATOM 692 O O . GLN A 1 92 ? 23.342 -10.220 -37.502 1.00 66.00 92 GLN A O 1
ATOM 697 N N . GLY A 1 93 ? 21.573 -10.946 -38.705 1.00 62.53 93 GLY A N 1
ATOM 698 C CA . GLY A 1 93 ? 20.839 -9.687 -38.669 1.00 62.53 93 GLY A CA 1
ATOM 699 C C . GLY A 1 93 ? 20.693 -9.244 -37.221 1.00 62.53 93 GLY A C 1
ATOM 700 O O . GLY A 1 93 ? 20.170 -9.996 -36.404 1.00 62.53 93 GLY A O 1
ATOM 701 N N . ALA A 1 94 ? 21.228 -8.067 -36.901 1.00 67.62 94 ALA A N 1
ATOM 702 C CA . ALA A 1 94 ? 21.150 -7.516 -35.562 1.00 67.62 94 ALA A CA 1
ATOM 703 C C . ALA A 1 94 ? 19.671 -7.329 -35.215 1.00 67.62 94 ALA A C 1
ATOM 705 O O . ALA A 1 94 ? 18.991 -6.503 -35.827 1.00 67.62 94 ALA A O 1
ATOM 706 N N . THR A 1 95 ? 19.170 -8.119 -34.266 1.00 70.00 95 THR A N 1
ATOM 707 C CA . THR A 1 95 ? 17.892 -7.844 -33.612 1.00 70.00 95 THR A CA 1
ATOM 708 C C . THR A 1 95 ? 17.944 -6.396 -33.121 1.00 70.00 95 THR A C 1
ATOM 710 O O . THR A 1 95 ? 18.949 -6.028 -32.502 1.00 70.00 95 THR A O 1
ATOM 713 N N . PRO A 1 96 ? 16.941 -5.551 -33.424 1.00 73.75 96 PRO A N 1
ATOM 714 C CA . PRO A 1 96 ? 16.915 -4.190 -32.909 1.00 73.75 96 PRO A CA 1
ATOM 715 C C . PRO A 1 96 ? 17.062 -4.248 -31.388 1.00 73.75 96 PRO A C 1
ATOM 717 O O . PRO A 1 96 ? 16.295 -4.932 -30.711 1.00 73.75 96 PRO A O 1
ATOM 720 N N . ALA A 1 97 ? 18.108 -3.603 -30.871 1.00 82.44 97 ALA A N 1
ATOM 721 C CA . ALA A 1 97 ? 18.344 -3.539 -29.441 1.00 82.44 97 ALA A CA 1
ATOM 722 C C . ALA A 1 97 ? 17.187 -2.758 -28.814 1.00 82.44 97 ALA A C 1
ATOM 724 O O . ALA A 1 97 ? 16.938 -1.615 -29.195 1.00 82.44 97 ALA A O 1
ATOM 725 N N . ILE A 1 98 ? 16.464 -3.389 -27.892 1.00 86.56 98 ILE A N 1
ATOM 726 C CA . ILE A 1 98 ? 15.445 -2.706 -27.100 1.00 86.56 98 ILE A CA 1
ATOM 727 C C . ILE A 1 98 ? 16.188 -1.730 -26.190 1.00 86.56 98 ILE A C 1
ATOM 729 O O . ILE A 1 98 ? 17.012 -2.137 -25.367 1.00 86.56 98 ILE A O 1
ATOM 733 N N . GLU A 1 99 ? 15.939 -0.438 -26.382 1.00 93.50 99 GLU A N 1
ATOM 734 C CA . GLU A 1 99 ? 16.514 0.605 -25.543 1.00 93.50 99 GLU A CA 1
ATOM 735 C C . GLU A 1 99 ? 15.938 0.466 -24.131 1.00 93.50 99 GLU A C 1
ATOM 737 O O . GLU A 1 99 ? 14.725 0.510 -23.932 1.00 93.50 99 GLU A O 1
ATOM 742 N N . THR A 1 100 ? 16.808 0.208 -23.153 1.00 94.88 100 THR A N 1
ATOM 743 C CA . THR A 1 100 ? 16.391 0.060 -21.757 1.00 94.88 100 THR A CA 1
ATOM 744 C C . THR A 1 100 ? 16.203 1.449 -21.148 1.00 94.88 100 THR A C 1
ATOM 746 O O . THR A 1 100 ? 17.172 2.213 -21.135 1.00 94.88 100 THR A O 1
ATOM 749 N N . PRO A 1 101 ? 15.010 1.782 -20.627 1.00 96.19 101 PRO A N 1
ATOM 750 C CA . PRO A 1 101 ? 14.761 3.063 -19.999 1.00 96.19 101 PRO A CA 1
ATOM 751 C C . PRO A 1 101 ? 15.634 3.214 -18.759 1.00 96.19 101 PRO A C 1
ATOM 753 O O . PRO A 1 101 ? 15.971 2.255 -18.054 1.00 96.19 101 PRO A O 1
ATOM 756 N N . SER A 1 102 ? 16.017 4.452 -18.489 1.00 97.50 102 SER A N 1
ATOM 757 C CA . SER A 1 102 ? 16.774 4.793 -17.300 1.00 97.50 102 SER A CA 1
ATOM 758 C C . SER A 1 102 ? 15.928 4.594 -16.039 1.00 97.50 102 SER A C 1
ATOM 760 O O . SER A 1 102 ? 14.697 4.644 -16.050 1.00 97.50 102 SER A O 1
ATOM 762 N N . ARG A 1 103 ? 16.596 4.437 -14.892 1.00 97.69 103 ARG A N 1
ATOM 763 C CA . ARG A 1 103 ? 15.906 4.367 -13.593 1.00 97.69 103 ARG A CA 1
ATOM 764 C C . ARG A 1 103 ? 15.078 5.622 -13.325 1.00 97.69 103 ARG A C 1
ATOM 766 O O . ARG A 1 103 ? 13.989 5.515 -12.787 1.00 97.69 103 ARG A O 1
ATOM 773 N N . SER A 1 104 ? 15.583 6.790 -13.728 1.00 97.44 104 SER A N 1
ATOM 774 C CA . SER A 1 104 ? 14.877 8.065 -13.563 1.00 97.44 104 SER A CA 1
ATOM 775 C C . SER A 1 104 ? 13.566 8.104 -14.346 1.00 97.44 104 SER A C 1
ATOM 777 O O . SER A 1 104 ? 12.605 8.689 -13.859 1.00 97.44 104 SER A O 1
ATOM 779 N N . GLU A 1 105 ? 13.517 7.490 -15.530 1.00 97.81 105 GLU A N 1
ATOM 780 C CA . GLU A 1 105 ? 12.292 7.395 -16.333 1.00 97.81 105 GLU A CA 1
ATOM 781 C C . GLU A 1 105 ? 11.304 6.381 -15.743 1.00 97.81 105 GLU A C 1
ATOM 783 O O . GLU A 1 105 ? 10.099 6.618 -15.765 1.00 97.81 105 GLU A O 1
ATOM 788 N N . ALA A 1 106 ? 11.800 5.283 -15.161 1.00 98.06 106 ALA A N 1
ATOM 789 C CA . ALA A 1 106 ? 10.963 4.268 -14.521 1.00 98.06 106 ALA A CA 1
ATOM 790 C C . ALA A 1 106 ? 10.410 4.693 -13.146 1.00 98.06 106 ALA A C 1
ATOM 792 O O . ALA A 1 106 ? 9.338 4.237 -12.760 1.00 98.06 106 ALA A O 1
ATOM 793 N N . THR A 1 107 ? 11.103 5.567 -12.404 1.00 97.94 107 THR A N 1
ATOM 794 C CA . THR A 1 107 ? 10.701 6.009 -11.054 1.00 97.94 107 THR A CA 1
ATOM 795 C C . THR A 1 107 ? 9.253 6.502 -10.944 1.00 97.94 107 THR A C 1
ATOM 797 O O . THR A 1 107 ? 8.551 5.983 -10.078 1.00 97.94 107 THR A O 1
ATOM 800 N N . PRO A 1 108 ? 8.761 7.464 -11.755 1.00 98.19 108 PRO A N 1
ATOM 801 C CA . PRO A 1 108 ? 7.380 7.935 -11.625 1.00 98.19 108 PRO A CA 1
ATOM 802 C C . PRO A 1 108 ? 6.350 6.830 -11.890 1.00 98.19 108 PRO A C 1
ATOM 804 O O . PRO A 1 108 ? 5.305 6.810 -11.248 1.00 98.19 108 PRO A O 1
ATOM 807 N N . GLN A 1 109 ? 6.660 5.889 -12.784 1.00 98.31 109 GLN A N 1
ATOM 808 C CA . GLN A 1 109 ? 5.758 4.784 -13.101 1.00 98.31 109 GLN A CA 1
ATOM 809 C C . GLN A 1 109 ? 5.741 3.722 -12.000 1.00 98.31 109 GLN A C 1
ATOM 811 O O . GLN A 1 109 ? 4.680 3.260 -11.592 1.00 98.31 109 GLN A O 1
ATOM 816 N N . ALA A 1 110 ? 6.912 3.398 -11.444 1.00 98.25 110 ALA A N 1
ATOM 817 C CA . ALA A 1 110 ? 7.010 2.546 -10.268 1.00 98.25 110 ALA A CA 1
ATOM 818 C C . ALA A 1 110 ? 6.264 3.159 -9.073 1.00 98.25 110 ALA A C 1
ATOM 820 O O . ALA A 1 110 ? 5.520 2.462 -8.397 1.00 98.25 110 ALA A O 1
ATOM 821 N N . ALA A 1 111 ? 6.414 4.467 -8.842 1.00 98.25 111 ALA A N 1
ATOM 822 C CA . ALA A 1 111 ? 5.689 5.181 -7.796 1.00 98.25 111 ALA A CA 1
ATOM 823 C C . ALA A 1 111 ? 4.167 5.093 -7.979 1.00 98.25 111 ALA A C 1
ATOM 825 O O . ALA A 1 111 ? 3.469 4.773 -7.021 1.00 98.25 111 ALA A O 1
ATOM 826 N N . ALA A 1 112 ? 3.663 5.303 -9.199 1.00 98.44 112 ALA A N 1
ATOM 827 C CA . ALA A 1 112 ? 2.239 5.173 -9.499 1.00 98.44 112 ALA A CA 1
ATOM 828 C C . ALA A 1 112 ? 1.718 3.747 -9.245 1.00 98.44 112 ALA A C 1
ATOM 830 O O . ALA A 1 112 ? 0.704 3.585 -8.567 1.00 98.44 112 ALA A O 1
ATOM 831 N N . ALA A 1 113 ? 2.441 2.722 -9.710 1.00 98.38 113 ALA A N 1
ATOM 832 C CA . ALA A 1 113 ? 2.079 1.320 -9.493 1.00 98.38 113 ALA A CA 1
ATOM 833 C C . ALA A 1 113 ? 2.067 0.943 -7.999 1.00 98.38 113 ALA A C 1
ATOM 835 O O . ALA A 1 113 ? 1.132 0.298 -7.529 1.00 98.38 113 ALA A O 1
ATOM 836 N N . VAL A 1 114 ? 3.069 1.388 -7.227 1.00 98.00 114 VAL A N 1
ATOM 837 C CA . VAL A 1 114 ? 3.117 1.165 -5.771 1.00 98.00 114 VAL A CA 1
ATOM 838 C C . VAL A 1 114 ? 1.956 1.878 -5.075 1.00 98.00 114 VAL A C 1
ATOM 840 O O . VAL A 1 114 ? 1.279 1.257 -4.263 1.00 98.00 114 VAL A O 1
ATOM 843 N N . SER A 1 115 ? 1.676 3.145 -5.402 1.00 97.81 115 SER A N 1
ATOM 844 C CA . SER A 1 115 ? 0.531 3.875 -4.835 1.00 97.81 115 SER A CA 1
ATOM 845 C C . SER A 1 115 ? -0.799 3.178 -5.123 1.00 97.81 115 SER A C 1
ATOM 847 O O . SER A 1 115 ? -1.618 3.044 -4.218 1.00 97.81 115 SER A O 1
ATOM 849 N N . GLN A 1 116 ? -1.011 2.707 -6.357 1.00 98.00 116 GLN A N 1
ATOM 850 C CA . GLN A 1 116 ? -2.220 1.970 -6.727 1.00 98.00 116 GLN A CA 1
ATOM 851 C C . GLN A 1 116 ? -2.349 0.667 -5.930 1.00 98.00 116 GLN A C 1
ATOM 853 O O . GLN A 1 116 ? -3.417 0.379 -5.398 1.00 98.00 116 GLN A O 1
ATOM 858 N N . TYR A 1 117 ? -1.265 -0.104 -5.822 1.00 97.94 117 TYR A N 1
ATOM 859 C CA . TYR A 1 117 ? -1.245 -1.343 -5.049 1.00 97.94 117 TYR A CA 1
ATOM 860 C C . TYR A 1 117 ? -1.596 -1.114 -3.570 1.00 97.94 117 TYR A C 1
ATOM 862 O O . TYR A 1 117 ? -2.416 -1.848 -3.017 1.00 97.94 117 TYR A O 1
ATOM 870 N N . LEU A 1 118 ? -1.024 -0.083 -2.936 1.00 97.19 118 LEU A N 1
ATOM 871 C CA . LEU A 1 118 ? -1.330 0.258 -1.542 1.00 97.19 118 LEU A CA 1
ATOM 872 C C . LEU A 1 118 ? -2.799 0.664 -1.370 1.00 97.19 118 LEU A C 1
ATOM 874 O O . LEU A 1 118 ? -3.461 0.154 -0.473 1.00 97.19 118 LEU A O 1
ATOM 878 N N . ALA A 1 119 ? -3.331 1.495 -2.270 1.00 96.88 119 ALA A N 1
ATOM 879 C CA . ALA A 1 119 ? -4.731 1.913 -2.228 1.00 96.88 119 ALA A CA 1
ATOM 880 C C . ALA A 1 119 ? -5.705 0.727 -2.366 1.00 96.88 119 ALA A C 1
ATOM 882 O O . ALA A 1 119 ? -6.671 0.635 -1.612 1.00 96.88 119 ALA A O 1
ATOM 883 N N . LEU A 1 120 ? -5.428 -0.208 -3.285 1.00 97.50 120 LEU A N 1
ATOM 884 C CA . LEU A 1 120 ? -6.217 -1.438 -3.428 1.00 97.50 120 LEU A CA 1
ATOM 885 C C . LEU A 1 120 ? -6.122 -2.315 -2.171 1.00 97.50 120 LEU A C 1
ATOM 887 O O . LEU A 1 120 ? -7.129 -2.844 -1.707 1.00 97.50 120 LEU A O 1
ATOM 891 N N . THR A 1 121 ? -4.927 -2.433 -1.585 1.00 97.06 121 THR A N 1
ATOM 892 C CA . THR A 1 121 ? -4.713 -3.189 -0.341 1.00 97.06 121 THR A CA 1
ATOM 893 C C . THR A 1 121 ? -5.530 -2.597 0.810 1.00 97.06 121 THR A C 1
ATOM 895 O O . THR A 1 121 ? -6.180 -3.344 1.544 1.00 97.06 121 THR A O 1
ATOM 898 N N . ASP A 1 122 ? -5.549 -1.267 0.943 1.00 96.25 122 ASP A N 1
ATOM 899 C CA . ASP A 1 122 ? -6.338 -0.564 1.957 1.00 96.25 122 ASP A CA 1
ATOM 900 C C . ASP A 1 122 ? -7.844 -0.779 1.752 1.00 96.25 122 ASP A C 1
ATOM 902 O O . ASP A 1 122 ? -8.555 -1.082 2.711 1.00 96.25 122 ASP A O 1
ATOM 906 N N . GLU A 1 123 ? -8.337 -0.681 0.511 1.00 96.12 123 GLU A N 1
ATOM 907 C CA . GLU A 1 123 ? -9.747 -0.916 0.173 1.00 96.12 123 GLU A CA 1
ATOM 908 C C . GLU A 1 123 ? -10.174 -2.348 0.525 1.00 96.12 123 GLU A C 1
ATOM 910 O O . GLU A 1 123 ? -11.172 -2.569 1.220 1.00 96.12 123 GLU A O 1
ATOM 915 N N . VAL A 1 124 ? -9.390 -3.343 0.107 1.00 96.81 124 VAL A N 1
ATOM 916 C CA . VAL A 1 124 ? -9.678 -4.750 0.399 1.00 96.81 124 VAL A CA 1
ATOM 917 C C . VAL A 1 124 ? -9.593 -5.015 1.903 1.00 96.81 124 VAL A C 1
ATOM 919 O O . VAL A 1 124 ? -10.484 -5.666 2.461 1.00 96.81 124 VAL A O 1
ATOM 922 N N . GLY A 1 125 ? -8.592 -4.460 2.586 1.00 96.19 125 GLY A N 1
ATOM 923 C CA . GLY A 1 125 ? -8.442 -4.552 4.036 1.00 96.19 125 GLY A CA 1
ATOM 924 C C . GLY A 1 125 ? -9.608 -3.923 4.806 1.00 96.19 125 GLY A C 1
ATOM 925 O O . GLY A 1 125 ? -10.090 -4.519 5.776 1.00 96.19 125 GLY A O 1
ATOM 926 N N . ALA A 1 126 ? -10.137 -2.788 4.342 1.00 94.94 126 ALA A N 1
ATOM 927 C CA . ALA A 1 126 ? -11.284 -2.110 4.947 1.00 94.94 126 ALA A CA 1
ATOM 928 C C . ALA A 1 126 ? -12.566 -2.953 4.894 1.00 94.94 126 ALA A C 1
ATOM 930 O O . ALA A 1 126 ? -13.393 -2.906 5.807 1.00 94.94 126 ALA A O 1
ATOM 931 N N . THR A 1 127 ? -12.700 -3.801 3.871 1.00 96.06 127 THR A N 1
ATOM 932 C CA . THR A 1 127 ? -13.803 -4.773 3.766 1.00 96.06 127 THR A CA 1
ATOM 933 C C . THR A 1 127 ? -13.563 -6.070 4.547 1.00 96.06 127 THR A C 1
ATOM 935 O O . THR A 1 127 ? -14.363 -7.000 4.453 1.00 96.06 127 THR A O 1
ATOM 938 N N . GLY A 1 128 ? -12.460 -6.176 5.296 1.00 95.88 128 GLY A N 1
ATOM 939 C CA . GLY A 1 128 ? -12.056 -7.415 5.964 1.00 95.88 128 GLY A CA 1
ATOM 940 C C . GLY A 1 128 ? -11.638 -8.514 4.984 1.00 95.88 128 GLY A C 1
ATOM 941 O O . GLY A 1 128 ? -11.824 -9.699 5.259 1.00 95.88 128 GLY A O 1
ATOM 942 N N . GLY A 1 129 ? -11.117 -8.133 3.814 1.00 96.25 129 GLY A N 1
ATOM 943 C CA . GLY A 1 129 ? -10.637 -9.064 2.800 1.00 96.25 129 GLY A CA 1
ATOM 944 C C . GLY A 1 129 ? -11.725 -9.662 1.907 1.00 96.25 129 GLY A C 1
ATOM 945 O O . GLY A 1 129 ? -11.482 -10.692 1.282 1.00 96.25 129 GLY A O 1
ATOM 946 N N . VAL A 1 130 ? -12.936 -9.099 1.852 1.00 96.88 130 VAL A N 1
ATOM 947 C CA . VAL A 1 130 ? -14.033 -9.654 1.033 1.00 96.88 130 VAL A CA 1
ATOM 948 C C . VAL A 1 130 ? -13.840 -9.355 -0.456 1.00 96.88 130 VAL A C 1
ATOM 950 O O . VAL A 1 130 ? -14.121 -10.215 -1.286 1.00 96.88 130 VAL A O 1
ATOM 953 N N . ALA A 1 131 ? -13.335 -8.171 -0.798 1.00 95.44 131 ALA A N 1
ATOM 954 C CA . ALA A 1 131 ? -13.240 -7.685 -2.176 1.00 95.44 131 ALA A CA 1
ATOM 955 C C . ALA A 1 131 ? -11.895 -7.996 -2.869 1.00 95.44 131 ALA A C 1
ATOM 957 O O . ALA A 1 131 ? -11.416 -7.196 -3.664 1.00 95.44 131 ALA A O 1
ATOM 958 N N . VAL A 1 132 ? -11.263 -9.139 -2.573 1.00 96.88 132 VAL A N 1
ATOM 959 C CA . VAL A 1 132 ? -9.881 -9.419 -3.021 1.00 96.88 132 VAL A CA 1
ATOM 960 C C . VAL A 1 132 ? -9.694 -9.443 -4.543 1.00 96.88 132 VAL A C 1
ATOM 962 O O . VAL A 1 132 ? -8.616 -9.102 -5.018 1.00 96.88 132 VAL A O 1
ATOM 965 N N . ASP A 1 133 ? -10.745 -9.738 -5.313 1.00 97.56 133 ASP A N 1
ATOM 966 C CA . ASP A 1 133 ? -10.710 -9.701 -6.782 1.00 97.56 133 ASP A CA 1
ATOM 967 C C . ASP A 1 133 ? -10.301 -8.320 -7.333 1.00 97.56 133 ASP A C 1
ATOM 969 O O . ASP A 1 133 ? -9.717 -8.241 -8.413 1.00 97.56 133 ASP A O 1
ATOM 973 N N . ALA A 1 134 ? -10.543 -7.233 -6.584 1.00 96.69 134 ALA A N 1
ATOM 974 C CA . ALA A 1 134 ? -10.113 -5.883 -6.954 1.00 96.69 134 ALA A CA 1
ATOM 975 C C . ALA A 1 134 ? -8.580 -5.752 -7.052 1.00 96.69 134 ALA A C 1
ATOM 977 O O . ALA A 1 134 ? -8.073 -4.931 -7.816 1.00 96.69 134 ALA A O 1
ATOM 978 N N . MET A 1 135 ? -7.818 -6.599 -6.345 1.00 97.94 135 MET A N 1
ATOM 979 C CA . MET A 1 135 ? -6.353 -6.595 -6.416 1.00 97.94 135 MET A CA 1
ATOM 980 C C . MET A 1 135 ? -5.833 -6.940 -7.814 1.00 97.94 135 MET A C 1
ATOM 982 O O . MET A 1 135 ? -4.729 -6.520 -8.157 1.00 97.94 135 MET A O 1
ATOM 986 N N . ALA A 1 136 ? -6.610 -7.648 -8.646 1.00 97.94 136 ALA A N 1
ATOM 987 C CA . ALA A 1 136 ? -6.211 -8.043 -10.000 1.00 97.94 136 ALA A CA 1
ATOM 988 C C . ALA A 1 136 ? -5.801 -6.853 -10.894 1.00 97.94 136 ALA A C 1
ATOM 990 O O . ALA A 1 136 ? -5.045 -7.022 -11.859 1.00 97.94 136 ALA A O 1
ATOM 991 N N . ASP A 1 137 ? -6.254 -5.641 -10.567 1.00 97.75 137 ASP A N 1
ATOM 992 C CA . ASP A 1 137 ? -5.866 -4.418 -11.266 1.00 97.75 137 ASP A CA 1
ATOM 993 C C . ASP A 1 137 ? -4.444 -3.953 -10.914 1.00 97.75 137 ASP A C 1
ATOM 995 O O . ASP A 1 137 ? -3.764 -3.399 -11.777 1.00 97.75 137 ASP A O 1
ATOM 999 N N . GLY A 1 138 ? -3.964 -4.226 -9.697 1.00 97.38 138 GLY A N 1
ATOM 1000 C CA . GLY A 1 138 ? -2.655 -3.785 -9.197 1.00 97.38 138 GLY A CA 1
ATOM 1001 C C . GLY A 1 138 ? -1.574 -4.868 -9.126 1.00 97.38 138 GLY A C 1
ATOM 1002 O O . GLY A 1 138 ? -0.401 -4.537 -8.945 1.00 97.38 138 GLY A O 1
ATOM 1003 N N . VAL A 1 139 ? -1.934 -6.149 -9.267 1.00 98.31 139 VAL A N 1
ATOM 1004 C CA . VAL A 1 139 ? -0.999 -7.279 -9.108 1.00 98.31 139 VAL A CA 1
ATOM 1005 C C . VAL A 1 139 ? -1.034 -8.257 -10.283 1.00 98.31 139 VAL A C 1
ATOM 1007 O O . VAL A 1 139 ? -2.003 -8.306 -11.046 1.00 98.31 139 VAL A O 1
ATOM 1010 N N . THR A 1 140 ? 0.033 -9.038 -10.459 1.00 98.19 140 THR A N 1
ATOM 1011 C CA . THR A 1 140 ? 0.060 -10.134 -11.441 1.00 98.19 140 THR A CA 1
ATOM 1012 C C . THR A 1 140 ? -0.871 -11.278 -11.022 1.00 98.19 140 THR A C 1
ATOM 1014 O O . THR A 1 140 ? -1.153 -11.433 -9.833 1.00 98.19 140 THR A O 1
ATOM 1017 N N . PRO A 1 141 ? -1.369 -12.110 -11.959 1.00 97.88 141 PRO A N 1
ATOM 1018 C CA . PRO A 1 141 ? -2.206 -13.264 -11.614 1.00 97.88 141 PRO A CA 1
ATOM 1019 C C . PRO A 1 141 ? -1.553 -14.216 -10.602 1.00 97.88 141 PRO A C 1
ATOM 1021 O O . PRO A 1 141 ? -2.222 -14.753 -9.722 1.00 97.88 141 PRO A O 1
ATOM 1024 N N . GLU A 1 142 ? -0.241 -14.410 -10.707 1.00 96.38 142 GLU A N 1
ATOM 1025 C CA . GLU A 1 142 ? 0.543 -15.241 -9.799 1.00 96.38 142 GLU A CA 1
ATOM 1026 C C . GLU A 1 142 ? 0.567 -14.652 -8.384 1.00 96.38 142 GLU A C 1
ATOM 1028 O O . GLU A 1 142 ? 0.401 -15.382 -7.401 1.00 96.38 142 GLU A O 1
ATOM 1033 N N . TRP A 1 143 ? 0.727 -13.331 -8.276 1.00 97.06 143 TRP A N 1
ATOM 1034 C CA . TRP A 1 143 ? 0.719 -12.633 -6.996 1.00 97.06 143 TRP A CA 1
ATOM 1035 C C . TRP A 1 143 ? -0.683 -12.490 -6.397 1.00 97.06 143 TRP A C 1
ATOM 1037 O O . TRP A 1 143 ? -0.835 -12.546 -5.178 1.00 97.06 143 TRP A O 1
ATOM 1047 N N . LEU A 1 144 ? -1.731 -12.409 -7.222 1.00 97.56 144 LEU A N 1
ATOM 1048 C CA . LEU A 1 144 ? -3.120 -12.382 -6.756 1.00 97.56 144 LEU A CA 1
ATOM 1049 C C . LEU A 1 144 ? -3.439 -13.591 -5.866 1.00 97.56 144 LEU A C 1
ATOM 1051 O O . LEU A 1 144 ? -4.031 -13.432 -4.804 1.00 97.56 144 LEU A O 1
ATOM 1055 N N . ALA A 1 145 ? -2.955 -14.784 -6.220 1.00 96.44 145 ALA A N 1
ATOM 1056 C CA . ALA A 1 145 ? -3.118 -15.984 -5.394 1.00 96.44 145 ALA A CA 1
ATOM 1057 C C . ALA A 1 145 ? -2.372 -15.910 -4.039 1.00 96.44 145 ALA A C 1
ATOM 1059 O O . ALA A 1 145 ? -2.672 -16.655 -3.098 1.00 96.44 145 ALA A O 1
ATOM 1060 N N . VAL A 1 146 ? -1.353 -15.053 -3.917 1.00 95.88 146 VAL A N 1
ATOM 1061 C CA . VAL A 1 146 ? -0.703 -14.738 -2.634 1.00 95.88 146 VAL A CA 1
ATOM 1062 C C . VAL A 1 146 ? -1.603 -13.810 -1.818 1.00 95.88 146 VAL A C 1
ATOM 1064 O O . VAL A 1 146 ? -1.865 -14.116 -0.654 1.00 95.88 146 VAL A O 1
ATOM 1067 N N . GLU A 1 147 ? -2.141 -12.756 -2.433 1.00 96.12 147 GLU A N 1
ATOM 1068 C CA . GLU A 1 147 ? -3.063 -11.813 -1.782 1.00 96.12 147 GLU A CA 1
ATOM 1069 C C . GLU A 1 147 ? -4.363 -12.487 -1.322 1.00 96.12 147 GLU A C 1
ATOM 1071 O O . GLU A 1 147 ? -4.792 -12.301 -0.186 1.00 96.12 147 GLU A O 1
ATOM 1076 N N . GLU A 1 148 ? -4.962 -13.355 -2.140 1.00 97.19 148 GLU A N 1
ATOM 1077 C CA . GLU A 1 148 ? -6.154 -14.140 -1.787 1.00 97.19 148 GLU A CA 1
ATOM 1078 C C . GLU A 1 148 ? -5.966 -14.950 -0.503 1.00 97.19 148 GLU A C 1
ATOM 1080 O O . GLU A 1 148 ? -6.864 -15.001 0.348 1.00 97.19 148 GLU A O 1
ATOM 1085 N N . ARG A 1 149 ? -4.790 -15.572 -0.355 1.00 95.12 149 ARG A N 1
ATOM 1086 C CA . ARG A 1 149 ? -4.413 -16.308 0.857 1.00 95.12 149 ARG A CA 1
ATOM 1087 C C . ARG A 1 149 ? -4.164 -15.361 2.022 1.00 95.12 149 ARG A C 1
ATOM 1089 O O . ARG A 1 149 ? -4.590 -15.666 3.131 1.00 95.12 149 ARG A O 1
ATOM 1096 N N . GLY A 1 150 ? -3.526 -14.221 1.775 1.00 91.62 150 GLY A N 1
ATOM 1097 C CA . GLY A 1 150 ? -3.291 -13.200 2.789 1.00 91.62 150 GLY A CA 1
ATOM 1098 C C . GLY A 1 150 ? -4.588 -12.646 3.381 1.00 91.62 150 GLY A C 1
ATOM 1099 O O . GLY A 1 150 ? -4.777 -12.659 4.595 1.00 91.62 150 GLY A O 1
ATOM 1100 N N . PHE A 1 151 ? -5.527 -12.248 2.527 1.00 96.56 151 PHE A N 1
ATOM 1101 C CA . PHE A 1 151 ? -6.835 -11.736 2.934 1.00 96.56 151 PHE A CA 1
ATOM 1102 C C . PHE A 1 151 ? -7.796 -12.825 3.431 1.00 96.56 151 PHE A C 1
ATOM 1104 O O . PHE A 1 151 ? -8.793 -12.512 4.084 1.00 96.56 151 PHE A O 1
ATOM 1111 N N . ALA A 1 152 ? -7.513 -14.110 3.194 1.00 96.44 152 ALA A N 1
ATOM 1112 C CA . ALA A 1 152 ? -8.237 -15.187 3.866 1.00 96.44 152 ALA A CA 1
ATOM 1113 C C . ALA A 1 152 ? -8.051 -15.145 5.388 1.00 96.44 152 ALA A C 1
ATOM 1115 O O . ALA A 1 152 ? -9.026 -15.373 6.105 1.00 96.44 152 ALA A O 1
ATOM 1116 N N . ASP A 1 153 ? -6.860 -14.769 5.871 1.00 93.00 153 ASP A N 1
ATOM 1117 C CA . ASP A 1 153 ? -6.586 -14.611 7.306 1.00 93.00 153 ASP A CA 1
ATOM 1118 C C . ASP A 1 153 ? -7.458 -13.510 7.930 1.00 93.00 153 ASP A C 1
ATOM 1120 O O . ASP A 1 153 ? -7.979 -13.672 9.032 1.00 93.00 153 ASP A O 1
ATOM 1124 N N . TYR A 1 154 ? -7.709 -12.418 7.198 1.00 95.56 154 TYR A N 1
ATOM 1125 C CA . TYR A 1 154 ? -8.581 -11.332 7.662 1.00 95.56 154 TYR A CA 1
ATOM 1126 C C . TYR A 1 154 ? -10.008 -11.827 7.906 1.00 95.56 154 TYR A C 1
ATOM 1128 O O . TYR A 1 154 ? -10.600 -11.568 8.958 1.00 95.56 154 TYR A O 1
ATOM 1136 N N . ARG A 1 155 ? -10.538 -12.602 6.953 1.00 96.75 155 ARG A N 1
ATOM 1137 C CA . ARG A 1 155 ? -11.876 -13.196 7.045 1.00 96.75 155 ARG A CA 1
ATOM 1138 C C . ARG A 1 155 ? -11.956 -14.222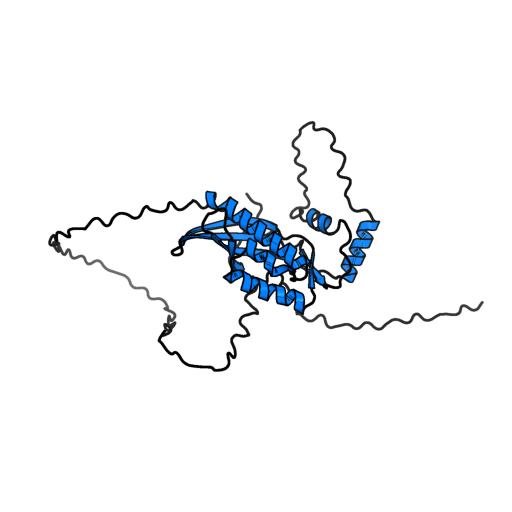 8.174 1.00 96.75 155 ARG A C 1
ATOM 1140 O O . ARG A 1 155 ? -12.917 -14.203 8.941 1.00 96.75 155 ARG A O 1
ATOM 1147 N N . GLU A 1 156 ? -10.953 -15.091 8.297 1.00 96.81 156 GLU A N 1
ATOM 1148 C CA . GLU A 1 156 ? -10.894 -16.126 9.337 1.00 96.81 156 GLU A CA 1
ATOM 1149 C C . GLU A 1 156 ? -10.828 -15.514 10.741 1.00 96.81 156 GLU A C 1
ATOM 1151 O O . GLU A 1 156 ? -11.578 -15.906 11.641 1.00 96.81 156 GLU A O 1
ATOM 1156 N N . ARG A 1 157 ? -9.986 -14.494 10.919 1.00 95.69 157 ARG A N 1
ATOM 1157 C CA . ARG A 1 157 ? -9.815 -13.790 12.195 1.00 95.69 157 ARG A CA 1
ATOM 1158 C C . ARG A 1 157 ? -10.910 -12.770 12.471 1.00 95.69 157 ARG A C 1
ATOM 1160 O O . ARG A 1 157 ? -10.979 -12.265 13.590 1.00 95.69 157 ARG A O 1
ATOM 1167 N N . ARG A 1 158 ? -11.779 -12.506 1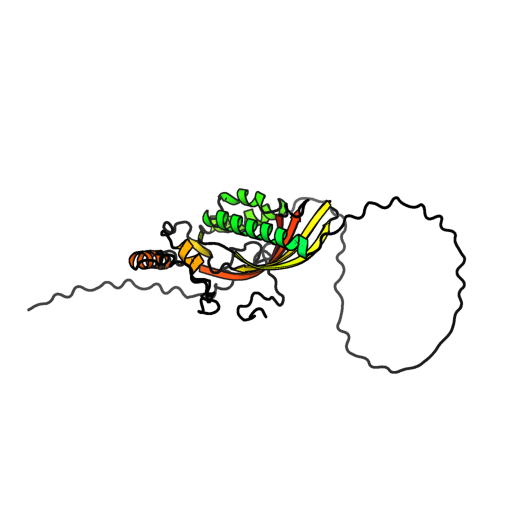1.489 1.00 97.00 158 ARG A N 1
ATOM 1168 C CA . ARG A 1 158 ? -12.829 -11.482 11.530 1.00 97.00 158 ARG A CA 1
ATOM 1169 C C . ARG A 1 158 ? -12.236 -10.127 11.915 1.00 97.00 158 ARG A C 1
ATOM 1171 O O . ARG A 1 158 ? -12.639 -9.544 12.916 1.00 97.00 158 ARG A O 1
ATOM 1178 N N . ILE A 1 159 ? -11.273 -9.654 11.130 1.00 96.19 159 ILE A N 1
ATOM 1179 C CA . ILE A 1 159 ? -10.629 -8.341 11.283 1.00 96.19 159 ILE A CA 1
ATOM 1180 C C . ILE A 1 159 ? -10.770 -7.511 10.003 1.00 96.19 159 ILE A C 1
ATOM 1182 O O . ILE A 1 159 ? -10.952 -8.063 8.919 1.00 96.19 159 ILE A O 1
ATOM 1186 N N . LYS A 1 160 ? -10.678 -6.189 10.139 1.00 95.44 160 LYS A N 1
ATOM 1187 C CA . LYS A 1 160 ? -10.619 -5.208 9.045 1.00 95.44 160 LYS A CA 1
ATOM 1188 C C . LYS A 1 160 ? -9.586 -4.126 9.365 1.00 95.44 160 LYS A C 1
ATOM 1190 O O . LYS A 1 160 ? -9.170 -3.997 10.519 1.00 95.44 160 LYS A O 1
ATOM 1195 N N . THR A 1 161 ? -9.183 -3.356 8.362 1.00 95.50 161 THR A N 1
ATOM 1196 C CA . THR A 1 161 ? -8.293 -2.200 8.540 1.00 95.50 161 THR A CA 1
ATOM 1197 C C . THR A 1 161 ? -9.038 -0.877 8.426 1.00 95.50 161 THR A C 1
ATOM 1199 O O . THR A 1 161 ? -10.044 -0.778 7.732 1.00 95.50 161 THR A O 1
ATOM 1202 N N . LEU A 1 162 ? -8.537 0.148 9.108 1.00 94.56 162 LEU A N 1
ATOM 1203 C CA . LEU A 1 162 ? -8.993 1.533 9.006 1.00 94.56 162 LEU A CA 1
ATOM 1204 C C . LEU A 1 162 ? -7.788 2.432 8.757 1.00 94.56 162 LEU A C 1
ATOM 1206 O O . LEU A 1 162 ? -6.774 2.262 9.425 1.00 94.56 162 LEU A O 1
ATOM 1210 N N . GLY A 1 163 ? -7.909 3.398 7.851 1.00 92.44 163 GLY A N 1
ATOM 1211 C CA . GLY A 1 163 ? -6.818 4.307 7.502 1.00 92.44 163 GLY A CA 1
ATOM 1212 C C . GLY A 1 163 ? -6.222 4.031 6.128 1.00 92.44 163 GLY A C 1
ATOM 1213 O O . GLY A 1 163 ? -6.800 3.300 5.327 1.00 92.44 163 GLY A O 1
ATOM 1214 N N . HIS A 1 164 ? -5.073 4.654 5.876 1.00 93.06 164 HIS A N 1
ATOM 1215 C CA . HIS A 1 164 ? -4.391 4.612 4.587 1.00 93.06 164 HIS A CA 1
ATOM 1216 C C . HIS A 1 164 ? -2.912 4.296 4.757 1.00 93.06 164 HIS A C 1
ATOM 1218 O O . HIS A 1 164 ? -2.2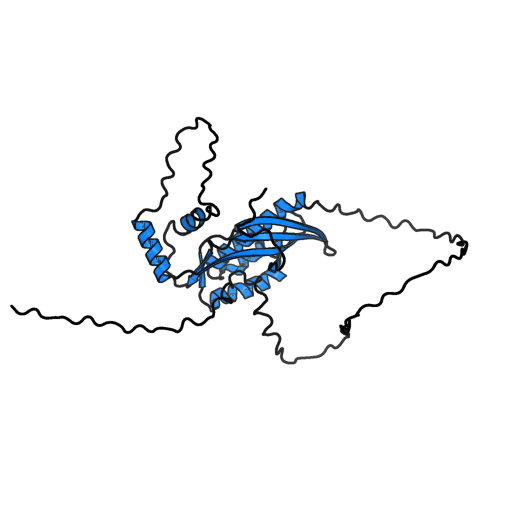40 4.858 5.631 1.00 93.06 164 HIS A O 1
ATOM 1224 N N . THR A 1 165 ? -2.422 3.418 3.894 1.00 94.06 165 THR A N 1
ATOM 1225 C CA . THR A 1 165 ? -1.015 3.096 3.741 1.00 94.06 165 THR A CA 1
ATOM 1226 C C . THR A 1 165 ? -0.403 4.013 2.691 1.00 94.06 165 THR A C 1
ATOM 1228 O O . THR A 1 165 ? -0.907 4.148 1.578 1.00 94.06 165 THR A O 1
ATOM 1231 N N . GLU A 1 166 ? 0.734 4.618 3.014 1.00 94.31 166 GLU A N 1
ATOM 1232 C CA . GLU A 1 166 ? 1.478 5.470 2.084 1.00 94.31 166 GLU A CA 1
ATOM 1233 C C . GLU A 1 166 ? 2.931 5.002 1.989 1.00 94.31 166 GLU A C 1
ATOM 1235 O O . GLU A 1 166 ? 3.404 4.206 2.799 1.00 94.31 166 GLU A O 1
ATOM 1240 N N . PHE A 1 167 ? 3.677 5.517 1.014 1.00 93.94 167 PHE A N 1
ATOM 1241 C CA . PHE A 1 167 ? 5.134 5.475 1.061 1.00 93.94 167 PHE A CA 1
ATOM 1242 C C . PHE A 1 167 ? 5.689 6.895 1.049 1.00 93.94 167 PHE A C 1
ATOM 1244 O O . PHE A 1 167 ? 5.177 7.768 0.353 1.00 93.94 167 PHE A O 1
ATOM 1251 N N . PHE A 1 168 ? 6.764 7.128 1.798 1.00 91.25 168 PHE A N 1
ATOM 1252 C CA . PHE A 1 168 ? 7.403 8.451 1.887 1.00 91.25 168 PHE A CA 1
ATOM 1253 C C . PHE A 1 168 ? 8.770 8.511 1.196 1.00 91.25 168 PHE A C 1
ATOM 1255 O O . PHE A 1 168 ? 9.336 9.586 1.016 1.00 91.25 168 PHE A O 1
ATOM 1262 N N . ALA A 1 169 ? 9.311 7.362 0.788 1.00 92.62 169 ALA A N 1
ATOM 1263 C CA . ALA A 1 169 ? 10.526 7.279 -0.011 1.00 92.62 169 ALA A CA 1
ATOM 1264 C C . ALA A 1 169 ? 10.442 6.091 -0.969 1.00 92.62 169 ALA A C 1
ATOM 1266 O O . ALA A 1 169 ? 10.008 5.011 -0.571 1.00 92.62 169 ALA A O 1
ATOM 1267 N N . LEU A 1 170 ? 10.889 6.288 -2.213 1.00 95.44 170 LEU A N 1
ATOM 1268 C CA . LEU A 1 170 ? 10.963 5.245 -3.233 1.00 95.44 170 LEU A CA 1
ATOM 1269 C C . LEU A 1 170 ? 12.231 5.406 -4.077 1.00 95.44 170 LEU A C 1
ATOM 1271 O O . LEU A 1 170 ? 12.597 6.512 -4.473 1.00 95.44 170 LEU A O 1
ATOM 1275 N N . SER A 1 171 ? 12.908 4.297 -4.365 1.00 95.81 171 SER A N 1
ATOM 1276 C CA . SER A 1 171 ? 14.107 4.263 -5.201 1.00 95.81 171 SER A CA 1
ATOM 1277 C C . SER A 1 171 ? 14.121 3.026 -6.092 1.00 95.81 171 SER A C 1
ATOM 1279 O O . SER A 1 171 ? 14.164 1.893 -5.606 1.00 95.81 171 SER A O 1
ATOM 1281 N N . VAL A 1 172 ? 14.143 3.240 -7.408 1.00 97.44 172 VAL A N 1
ATOM 1282 C CA . VAL A 1 172 ? 14.302 2.162 -8.390 1.00 97.44 172 VAL A CA 1
ATOM 1283 C C . VAL A 1 172 ? 15.729 1.609 -8.334 1.00 97.44 172 VAL A C 1
ATOM 1285 O O . VAL A 1 172 ? 16.709 2.322 -8.563 1.00 97.44 172 VAL A O 1
ATOM 1288 N N . GLN A 1 173 ? 15.843 0.316 -8.044 1.00 96.69 173 GLN A N 1
ATOM 1289 C CA . GLN A 1 173 ? 17.099 -0.425 -7.929 1.00 96.69 173 GLN A CA 1
ATOM 1290 C C . GLN A 1 173 ? 17.550 -1.001 -9.274 1.00 96.69 173 GLN A C 1
ATOM 1292 O O . GLN A 1 173 ? 18.746 -1.014 -9.574 1.00 96.69 173 GLN A O 1
ATOM 1297 N N . SER A 1 174 ? 16.612 -1.448 -10.109 1.00 97.75 174 SER A N 1
ATOM 1298 C CA . SER A 1 174 ? 16.903 -1.989 -11.437 1.00 97.75 174 SER A CA 1
ATOM 1299 C C . SER A 1 174 ? 15.728 -1.797 -12.391 1.00 97.75 174 SER A C 1
ATOM 1301 O O . SER A 1 174 ? 14.580 -1.701 -11.970 1.00 97.75 174 SER A O 1
ATOM 1303 N N . VAL A 1 175 ? 16.054 -1.733 -13.682 1.00 98.25 175 VAL A N 1
ATOM 1304 C CA . VAL A 1 175 ? 15.109 -1.738 -14.801 1.00 98.25 175 VAL A CA 1
ATOM 1305 C C . VAL A 1 175 ? 15.720 -2.638 -15.862 1.00 98.25 175 VAL A C 1
ATOM 1307 O O . VAL A 1 175 ? 16.883 -2.442 -16.227 1.00 98.25 175 VAL A O 1
ATOM 1310 N N . ARG A 1 176 ? 14.990 -3.653 -16.318 1.00 97.25 176 ARG A N 1
ATOM 1311 C CA . ARG A 1 176 ? 15.464 -4.550 -17.378 1.00 97.25 176 ARG A CA 1
ATOM 1312 C C . ARG A 1 176 ? 14.313 -5.073 -18.221 1.00 97.25 176 ARG A C 1
ATOM 1314 O O . ARG A 1 176 ? 13.199 -5.213 -17.730 1.00 97.25 176 ARG A O 1
ATOM 1321 N N . TRP A 1 177 ? 14.609 -5.387 -19.475 1.00 96.88 177 TRP A N 1
ATOM 1322 C CA . TRP A 1 177 ? 13.694 -6.123 -20.340 1.00 96.88 177 TRP A CA 1
ATOM 1323 C C . TRP A 1 177 ? 13.847 -7.624 -20.083 1.00 96.88 177 TRP A C 1
ATOM 1325 O O . TRP A 1 177 ? 14.963 -8.151 -20.139 1.00 96.88 177 TRP A O 1
ATOM 1335 N N . SER A 1 178 ? 12.750 -8.309 -19.777 1.00 95.38 178 SER A N 1
ATOM 1336 C CA . SER A 1 178 ? 12.742 -9.739 -19.481 1.00 95.38 178 SER A CA 1
ATOM 1337 C C . SER A 1 178 ? 12.673 -10.599 -20.749 1.00 95.38 178 SER A C 1
ATOM 1339 O O . SER A 1 178 ? 12.197 -10.145 -21.796 1.00 95.38 178 SER A O 1
ATOM 1341 N N . PRO A 1 179 ? 13.067 -11.886 -20.675 1.00 93.31 179 PRO A N 1
ATOM 1342 C CA . PRO A 1 179 ? 12.854 -12.846 -21.762 1.00 93.31 179 PRO A CA 1
ATOM 1343 C C . PRO A 1 179 ? 11.376 -13.054 -22.134 1.00 93.31 179 PRO A C 1
ATOM 1345 O O . PRO A 1 179 ? 11.083 -13.558 -23.216 1.00 93.31 179 PRO A O 1
ATOM 1348 N N . HIS A 1 180 ? 10.450 -12.663 -21.254 1.00 93.94 180 HIS A N 1
ATOM 1349 C CA . HIS A 1 180 ? 9.004 -12.765 -21.457 1.00 93.94 180 HIS A CA 1
ATOM 1350 C C . HIS A 1 180 ? 8.401 -11.534 -22.148 1.00 93.94 180 HIS A C 1
ATOM 1352 O O . HIS A 1 180 ? 7.183 -11.425 -22.233 1.00 93.94 180 HIS A O 1
ATOM 1358 N N . ASN A 1 181 ? 9.236 -10.640 -22.691 1.00 95.75 181 ASN A N 1
ATOM 1359 C CA . ASN A 1 181 ? 8.821 -9.401 -23.354 1.00 95.75 181 ASN A CA 1
ATOM 1360 C C . ASN A 1 181 ? 8.070 -8.435 -22.426 1.00 95.75 181 ASN A C 1
ATOM 1362 O O . ASN A 1 181 ? 7.053 -7.860 -22.809 1.00 95.75 181 ASN A O 1
ATOM 1366 N N . MET A 1 182 ? 8.573 -8.279 -21.202 1.00 97.38 182 MET A N 1
ATOM 1367 C CA . MET A 1 182 ? 8.034 -7.345 -20.215 1.00 97.38 182 MET A CA 1
ATOM 1368 C C . MET A 1 182 ? 9.165 -6.542 -19.578 1.00 97.38 182 MET A C 1
ATOM 1370 O O . MET A 1 182 ? 10.289 -7.030 -19.442 1.00 97.38 182 MET A O 1
ATOM 1374 N N . TRP A 1 183 ? 8.867 -5.326 -19.141 1.00 98.19 183 TRP A N 1
ATOM 1375 C CA . TRP A 1 183 ? 9.714 -4.602 -18.206 1.00 98.19 183 TRP A CA 1
ATOM 1376 C C . TRP A 1 183 ? 9.655 -5.267 -16.839 1.00 98.19 183 TRP A C 1
ATOM 1378 O O . TRP A 1 183 ? 8.578 -5.589 -16.358 1.00 98.19 183 TRP A O 1
ATOM 1388 N N . GLU A 1 184 ? 10.815 -5.436 -16.216 1.00 98.25 184 GLU A N 1
ATOM 1389 C CA . GLU A 1 184 ? 10.964 -5.782 -14.808 1.00 98.25 184 GLU A CA 1
ATOM 1390 C C . GLU A 1 184 ? 11.641 -4.613 -14.093 1.00 98.25 184 GLU A C 1
ATOM 1392 O O . GLU A 1 184 ? 12.753 -4.203 -14.456 1.00 98.25 184 GLU A O 1
ATOM 1397 N N . VAL A 1 185 ? 10.977 -4.084 -13.069 1.00 98.50 185 VAL A N 1
ATOM 1398 C CA . VAL A 1 185 ? 11.451 -2.962 -12.260 1.00 98.50 185 VAL A CA 1
ATOM 1399 C C . VAL A 1 185 ? 11.505 -3.393 -10.802 1.00 98.50 185 VAL A C 1
ATOM 1401 O O . VAL A 1 185 ? 10.484 -3.727 -10.212 1.00 98.50 185 VAL A O 1
ATOM 1404 N N . ALA A 1 186 ? 12.692 -3.362 -10.200 1.00 98.00 186 ALA A N 1
ATOM 1405 C CA . ALA A 1 186 ? 12.824 -3.538 -8.757 1.00 98.00 186 ALA A CA 1
ATOM 1406 C C . ALA A 1 186 ? 12.814 -2.163 -8.084 1.00 98.00 186 ALA A C 1
ATOM 1408 O O . ALA A 1 186 ? 13.674 -1.328 -8.378 1.00 98.00 186 ALA A O 1
ATOM 1409 N N . ALA A 1 187 ? 11.875 -1.925 -7.175 1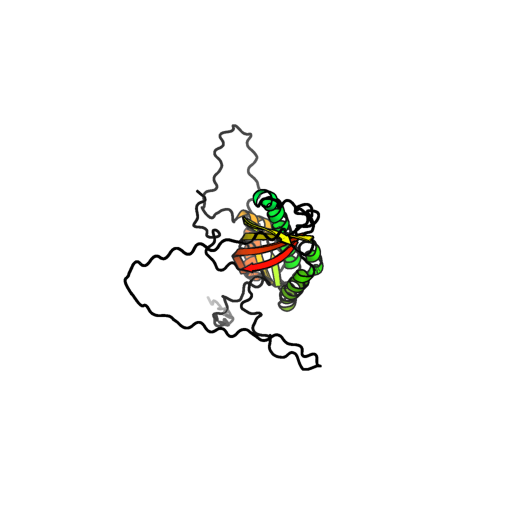.00 97.44 187 ALA A N 1
ATOM 1410 C CA . ALA A 1 187 ? 11.728 -0.673 -6.445 1.00 97.44 187 ALA A CA 1
ATOM 1411 C C . ALA A 1 187 ? 11.827 -0.914 -4.939 1.00 97.44 187 ALA A C 1
ATOM 1413 O O . ALA A 1 187 ? 11.147 -1.764 -4.378 1.00 97.44 187 ALA A O 1
ATOM 1414 N N . PHE A 1 188 ? 12.684 -0.149 -4.276 1.00 96.50 188 PHE A N 1
ATOM 1415 C CA . PHE A 1 188 ? 12.721 -0.065 -2.825 1.00 96.50 188 PHE A CA 1
ATOM 1416 C C . PHE A 1 188 ? 11.759 1.035 -2.371 1.00 96.50 188 PHE A C 1
ATOM 1418 O O . PHE A 1 188 ? 11.852 2.142 -2.898 1.00 96.50 188 PHE A O 1
ATOM 1425 N N . ALA A 1 189 ? 10.888 0.766 -1.400 1.00 95.69 189 ALA A N 1
ATOM 1426 C CA . ALA A 1 189 ? 9.954 1.736 -0.839 1.00 95.69 189 ALA A CA 1
ATOM 1427 C C . ALA A 1 189 ? 9.938 1.690 0.695 1.00 95.69 189 ALA A C 1
ATOM 1429 O O . ALA A 1 189 ? 10.044 0.624 1.300 1.00 95.69 189 ALA A O 1
ATOM 1430 N N . CYS A 1 190 ? 9.791 2.854 1.323 1.00 94.88 190 CYS A N 1
ATOM 1431 C CA . CYS A 1 190 ? 9.531 2.973 2.752 1.00 94.88 190 CYS A CA 1
ATOM 1432 C C . CYS A 1 190 ? 8.033 3.134 2.975 1.00 94.88 190 CYS A C 1
ATOM 1434 O O . CYS A 1 190 ? 7.503 4.229 2.775 1.00 94.88 190 CYS A O 1
ATOM 1436 N N . ILE A 1 191 ? 7.378 2.043 3.357 1.00 94.69 191 ILE A N 1
ATOM 1437 C CA . ILE A 1 191 ? 5.938 1.979 3.582 1.00 94.69 191 ILE A CA 1
ATOM 1438 C C . ILE A 1 191 ? 5.633 2.473 4.997 1.00 94.69 191 ILE A C 1
ATOM 1440 O O . ILE A 1 191 ? 6.238 2.016 5.967 1.00 94.69 191 ILE A O 1
ATOM 1444 N N . ASP A 1 192 ? 4.709 3.418 5.115 1.00 91.38 192 ASP A N 1
ATOM 1445 C CA . ASP A 1 192 ? 4.181 3.919 6.376 1.00 91.38 192 ASP A CA 1
ATOM 1446 C C . ASP A 1 192 ? 2.759 3.407 6.570 1.00 91.38 192 ASP A C 1
ATOM 1448 O O . ASP A 1 192 ? 1.818 3.865 5.923 1.00 91.38 192 ASP A O 1
ATOM 1452 N N . SER A 1 193 ? 2.623 2.446 7.480 1.00 92.50 193 SER A N 1
ATOM 1453 C CA . SER A 1 193 ? 1.333 1.891 7.889 1.00 92.50 193 SER A CA 1
ATOM 1454 C C . SER A 1 193 ? 0.946 2.314 9.308 1.00 92.50 193 SER A C 1
ATOM 1456 O O . SER A 1 193 ? -0.043 1.828 9.846 1.00 92.50 193 SER A O 1
ATOM 1458 N N . ARG A 1 194 ? 1.658 3.268 9.932 1.00 88.50 194 ARG A N 1
ATOM 1459 C CA . ARG A 1 194 ? 1.348 3.746 11.300 1.00 88.50 194 ARG A CA 1
ATOM 1460 C C . ARG A 1 194 ? -0.053 4.334 11.441 1.00 88.50 194 ARG A C 1
ATOM 1462 O O . ARG A 1 194 ? -0.581 4.408 12.548 1.00 88.50 194 ARG A O 1
ATOM 1469 N N . ARG A 1 195 ? -0.640 4.757 10.322 1.00 88.31 195 ARG A N 1
ATOM 1470 C CA . ARG A 1 195 ? -2.005 5.292 10.220 1.00 88.31 195 ARG A CA 1
ATOM 1471 C C . ARG A 1 195 ? -3.051 4.227 9.916 1.00 88.31 195 ARG A C 1
ATOM 1473 O O . ARG A 1 195 ? -4.229 4.557 9.847 1.00 88.31 195 ARG A O 1
ATOM 1480 N N . VAL A 1 196 ? -2.628 2.984 9.713 1.00 92.31 196 VAL A N 1
ATOM 1481 C CA . VAL A 1 196 ? -3.513 1.851 9.493 1.00 92.31 196 VAL A CA 1
ATOM 1482 C C . VAL A 1 196 ? -3.726 1.141 10.813 1.00 92.31 196 VAL A C 1
ATOM 1484 O O . VAL A 1 196 ? -2.781 0.693 11.463 1.00 92.31 196 VAL A O 1
ATOM 1487 N N . TRP A 1 197 ? -4.986 1.059 11.211 1.00 93.50 197 TRP A N 1
ATOM 1488 C CA . TRP A 1 197 ? -5.434 0.370 12.405 1.00 93.50 197 TRP A CA 1
ATOM 1489 C C . TRP A 1 197 ? -6.092 -0.943 12.037 1.00 93.50 197 TRP A C 1
ATOM 1491 O O . TRP A 1 197 ? -7.008 -0.966 11.220 1.00 93.50 197 TRP A O 1
ATOM 1501 N N . VAL A 1 198 ? -5.672 -2.027 12.680 1.00 94.50 198 VAL A N 1
ATOM 1502 C CA . VAL A 1 198 ? -6.370 -3.313 12.604 1.00 94.50 198 VAL A CA 1
ATOM 1503 C C . VAL A 1 198 ? -7.401 -3.373 13.725 1.00 94.50 198 VAL A C 1
ATOM 1505 O O . VAL A 1 198 ? -7.054 -3.219 14.896 1.00 94.50 198 VAL A O 1
ATOM 1508 N N . VAL A 1 199 ? -8.661 -3.616 13.370 1.00 94.75 199 VAL A N 1
ATOM 1509 C CA . VAL A 1 199 ? -9.786 -3.701 14.312 1.00 94.75 199 VAL A CA 1
ATOM 1510 C C . VAL A 1 199 ? -10.623 -4.958 14.051 1.00 94.75 199 VAL A C 1
ATOM 1512 O O . VAL A 1 199 ? -10.611 -5.485 12.932 1.00 94.75 199 VAL A O 1
ATOM 1515 N N . PRO A 1 200 ? -11.365 -5.469 15.048 1.00 96.00 200 PRO A N 1
ATOM 1516 C CA . PRO A 1 200 ? -12.386 -6.484 14.811 1.00 96.00 200 PRO A CA 1
ATOM 1517 C C . PRO A 1 200 ? -13.367 -6.081 13.695 1.00 96.00 200 PRO A C 1
ATOM 1519 O O . PRO A 1 200 ? -13.762 -4.925 13.550 1.00 96.00 200 PRO A O 1
ATOM 1522 N N . ALA A 1 201 ? -13.789 -7.043 12.878 1.00 94.50 201 ALA A N 1
ATOM 1523 C CA . ALA A 1 201 ? -14.721 -6.796 11.780 1.00 94.50 201 ALA A CA 1
ATOM 1524 C C . ALA A 1 201 ? -16.107 -6.367 12.290 1.00 94.50 201 ALA A C 1
ATOM 1526 O O . ALA A 1 201 ? -16.799 -5.611 11.609 1.00 94.50 201 ALA A O 1
ATOM 1527 N N . ASP A 1 202 ? -16.484 -6.824 13.488 1.00 94.06 202 ASP A N 1
ATOM 1528 C CA . ASP A 1 202 ? -17.706 -6.463 14.208 1.00 94.06 202 ASP A CA 1
ATOM 1529 C C . ASP A 1 202 ? -17.563 -5.207 15.082 1.00 94.06 202 ASP A C 1
ATOM 1531 O O . ASP A 1 202 ? -18.512 -4.857 15.785 1.00 94.06 202 ASP A O 1
ATOM 1535 N N . SER A 1 203 ? -16.423 -4.506 15.019 1.00 92.25 203 SER A N 1
ATOM 1536 C CA . SER A 1 203 ? -16.292 -3.176 15.616 1.00 92.25 203 SER A CA 1
ATOM 1537 C C . SER A 1 203 ? -17.355 -2.221 15.065 1.00 92.25 203 SER A C 1
ATOM 1539 O O . SER A 1 203 ? -17.708 -2.333 13.881 1.00 92.25 203 SER A O 1
ATOM 1541 N N . PRO A 1 204 ? -17.826 -1.267 15.894 1.00 89.38 204 PRO A N 1
ATOM 1542 C CA . PRO A 1 204 ? -18.795 -0.261 15.476 1.00 89.38 204 PRO A CA 1
ATOM 1543 C C . PRO A 1 204 ? -18.319 0.510 14.240 1.00 89.38 204 PRO A C 1
ATOM 1545 O O . PRO A 1 204 ? -17.136 0.491 13.881 1.00 89.38 204 PRO A O 1
ATOM 1548 N N . ASP A 1 205 ? -19.258 1.182 13.579 1.00 88.44 205 ASP A N 1
ATOM 1549 C CA . ASP A 1 205 ? -18.933 2.036 12.442 1.00 88.44 205 ASP A CA 1
ATOM 1550 C C . ASP A 1 205 ? -17.908 3.092 12.860 1.00 88.44 205 ASP A C 1
ATOM 1552 O O . ASP A 1 205 ? -18.001 3.690 13.936 1.00 88.44 205 ASP A O 1
ATOM 1556 N N . THR A 1 206 ? -16.905 3.290 12.007 1.00 90.44 206 THR A N 1
ATOM 1557 C CA . THR A 1 206 ? -15.848 4.268 12.241 1.00 90.44 206 THR A CA 1
ATOM 1558 C C . THR A 1 206 ? -16.477 5.657 12.353 1.00 90.44 206 THR A C 1
ATOM 1560 O O . THR A 1 206 ? -17.172 6.069 11.421 1.00 90.44 206 THR A O 1
ATOM 1563 N N . PRO A 1 207 ? -16.262 6.383 13.465 1.00 91.69 207 PRO A N 1
ATOM 1564 C CA . PRO A 1 207 ? -16.774 7.736 13.605 1.00 91.69 207 PRO A CA 1
ATOM 1565 C C . PRO A 1 207 ? -16.291 8.646 12.470 1.00 91.69 207 PRO A C 1
ATOM 1567 O O . PRO A 1 207 ? -15.149 8.533 12.017 1.00 91.69 207 PRO A O 1
ATOM 1570 N N . GLU A 1 208 ? -17.148 9.573 12.047 1.00 90.88 208 GLU A N 1
ATOM 1571 C CA . GLU A 1 208 ? -16.805 10.582 11.042 1.00 90.88 208 GLU A CA 1
ATOM 1572 C C . GLU A 1 208 ? -15.564 11.382 11.477 1.00 90.88 208 GLU A C 1
ATOM 1574 O O . GLU A 1 208 ? -15.383 11.685 12.662 1.00 90.88 208 GLU A O 1
ATOM 1579 N N . GLY A 1 209 ? -14.672 11.678 10.528 1.00 89.06 209 GLY A N 1
ATOM 1580 C CA . GLY A 1 209 ? -13.458 12.458 10.764 1.00 89.06 209 GLY A CA 1
ATOM 1581 C C . GLY A 1 209 ? -12.294 11.691 11.404 1.00 89.06 209 GLY A C 1
ATOM 1582 O O . GLY A 1 209 ? -11.180 12.215 11.428 1.00 89.06 209 GLY A O 1
ATOM 1583 N N . LEU A 1 210 ? -12.500 10.472 11.925 1.00 89.56 210 LEU A N 1
ATOM 1584 C CA . LEU A 1 210 ? -11.427 9.717 12.586 1.00 89.56 210 LEU A CA 1
ATOM 1585 C C . LEU A 1 210 ? -10.316 9.337 11.598 1.00 89.56 210 LEU A C 1
ATOM 1587 O O . LEU A 1 210 ? -9.136 9.471 11.916 1.00 89.56 210 LEU A O 1
ATOM 1591 N N . VAL A 1 211 ? -10.675 8.885 10.394 1.00 87.38 211 VAL A N 1
ATOM 1592 C CA . VAL A 1 211 ? -9.703 8.489 9.360 1.00 87.38 211 VAL A CA 1
ATOM 1593 C C . VAL A 1 211 ? -8.914 9.703 8.868 1.00 87.38 211 VAL A C 1
ATOM 1595 O O . VAL A 1 211 ? -7.690 9.652 8.753 1.00 87.38 211 VAL A O 1
ATOM 1598 N N . GLU A 1 212 ? -9.594 10.825 8.652 1.00 87.75 212 GLU A N 1
ATOM 1599 C CA . GLU A 1 212 ? -8.993 12.097 8.260 1.00 87.75 212 GLU A CA 1
ATOM 1600 C C . GLU A 1 212 ? -8.053 12.624 9.351 1.00 87.75 212 GLU A C 1
ATOM 1602 O O . GLU A 1 212 ? -6.954 13.111 9.073 1.00 87.75 212 GLU A O 1
ATOM 1607 N N . TRP A 1 213 ? -8.438 12.469 10.618 1.00 85.88 213 TRP A N 1
ATOM 1608 C CA . TRP A 1 213 ? -7.586 12.818 11.744 1.00 85.88 213 TRP A CA 1
ATOM 1609 C C . TRP A 1 213 ? -6.334 11.937 11.820 1.00 85.88 213 TRP A C 1
ATOM 1611 O O . TRP A 1 213 ? -5.230 12.470 11.988 1.00 85.88 213 TRP A O 1
ATOM 1621 N N . LEU A 1 214 ? -6.463 10.620 11.620 1.00 83.12 214 LEU A N 1
ATOM 1622 C CA . LEU A 1 214 ? -5.316 9.709 11.518 1.00 83.12 214 LEU A CA 1
ATOM 1623 C C . LEU A 1 214 ? -4.364 10.121 10.391 1.00 83.12 214 LEU A C 1
ATOM 1625 O O . LEU A 1 214 ? -3.146 10.104 10.579 1.00 83.12 214 LEU A O 1
ATOM 1629 N N . ALA A 1 215 ? -4.903 10.569 9.256 1.00 81.94 215 ALA A N 1
ATOM 1630 C CA . ALA A 1 215 ? -4.107 11.123 8.167 1.00 81.94 215 ALA A CA 1
ATOM 1631 C C . ALA A 1 215 ? -3.370 12.415 8.572 1.00 81.94 215 ALA A C 1
ATOM 1633 O O . ALA A 1 215 ? -2.190 12.581 8.263 1.00 81.94 215 ALA A O 1
ATOM 1634 N N . SER A 1 216 ? -4.024 13.312 9.317 1.00 79.44 216 SER A N 1
ATOM 1635 C CA . SER A 1 216 ? -3.471 14.628 9.681 1.00 79.44 216 SER A CA 1
ATOM 1636 C C . SER A 1 216 ? -2.367 14.596 10.753 1.00 79.44 216 SER A C 1
ATOM 1638 O O . SER A 1 216 ? -1.436 15.408 10.734 1.00 79.44 216 SER A O 1
ATOM 1640 N N . THR A 1 217 ? -2.442 13.656 11.701 1.00 70.75 217 THR A N 1
ATOM 1641 C CA . THR A 1 217 ? -1.592 13.641 12.909 1.00 70.75 217 THR A CA 1
ATOM 1642 C C . THR A 1 217 ? -0.157 13.180 12.670 1.00 70.75 217 THR A C 1
ATOM 1644 O O . THR A 1 217 ? 0.707 13.355 13.529 1.00 70.75 217 THR A O 1
ATOM 1647 N N . SER A 1 218 ? 0.147 12.627 11.500 1.00 58.50 218 SER A N 1
ATOM 1648 C CA . SER A 1 218 ? 1.424 11.955 11.247 1.00 58.50 218 SER A CA 1
ATOM 1649 C C . SER A 1 218 ? 2.502 12.837 10.605 1.00 58.50 218 SER A C 1
ATOM 1651 O O . SER A 1 218 ? 3.612 12.367 10.358 1.00 58.50 218 SER A O 1
ATOM 1653 N N . THR A 1 219 ? 2.249 14.134 10.441 1.00 53.62 219 THR A N 1
ATOM 1654 C CA . THR A 1 219 ? 3.240 15.094 9.917 1.00 53.62 219 THR A CA 1
ATOM 1655 C C . THR A 1 219 ? 4.367 15.441 10.915 1.00 53.62 219 THR A C 1
ATOM 1657 O O . THR A 1 219 ? 5.208 16.287 10.631 1.00 53.62 219 THR A O 1
ATOM 1660 N N . GLY A 1 220 ? 4.415 14.814 12.096 1.00 48.19 220 GLY A N 1
ATOM 1661 C CA . GLY A 1 220 ? 5.326 15.178 13.188 1.00 48.19 220 GLY A CA 1
ATOM 1662 C C . GLY A 1 220 ? 6.415 14.149 13.492 1.00 48.19 220 GLY A C 1
ATOM 1663 O O . GLY A 1 220 ? 6.390 13.556 14.566 1.00 48.19 220 GLY A O 1
ATOM 1664 N N . GLY A 1 221 ? 7.382 13.957 12.587 1.00 45.72 221 GLY A N 1
ATOM 1665 C CA . GLY A 1 221 ? 8.711 13.448 12.979 1.00 45.72 221 GLY A CA 1
ATOM 1666 C C . GLY A 1 221 ? 9.485 14.492 13.791 1.00 45.72 221 GLY A C 1
ATOM 1667 O O . GLY A 1 221 ? 10.127 14.176 14.787 1.00 45.72 221 GLY A O 1
ATOM 1668 N N . ASP A 1 222 ? 9.249 15.761 13.468 1.00 47.91 222 ASP A N 1
ATOM 1669 C CA . ASP A 1 222 ? 9.673 16.908 14.246 1.00 47.91 222 ASP A CA 1
ATOM 1670 C C . ASP A 1 222 ? 8.396 17.705 14.498 1.00 47.91 222 ASP A C 1
ATOM 1672 O O . ASP A 1 222 ? 7.700 18.044 13.545 1.00 47.91 222 ASP A O 1
ATOM 1676 N N . GLY A 1 223 ? 8.038 18.034 15.737 1.00 44.09 223 GLY A N 1
ATOM 1677 C CA . GLY A 1 223 ? 6.872 18.881 16.055 1.00 44.09 223 GLY A CA 1
ATOM 1678 C C . GLY A 1 223 ? 6.973 20.329 15.543 1.00 44.09 223 GLY A C 1
ATOM 1679 O O . GLY A 1 223 ? 6.499 21.254 16.196 1.00 44.09 223 GLY A O 1
ATOM 1680 N N . LYS A 1 224 ? 7.640 20.554 14.411 1.00 39.16 224 LYS A N 1
ATOM 1681 C CA . LYS A 1 224 ? 7.749 21.811 13.704 1.00 39.16 224 LYS A CA 1
ATOM 1682 C C . LYS A 1 224 ? 6.978 21.660 12.405 1.00 39.16 224 LYS A C 1
ATOM 1684 O O . LYS A 1 224 ? 7.542 21.330 11.368 1.00 39.16 224 LYS A O 1
ATOM 1689 N N . THR A 1 225 ? 5.690 21.979 12.456 1.00 37.38 225 THR A N 1
ATOM 1690 C CA . THR A 1 225 ? 4.989 22.490 11.284 1.00 37.38 225 THR A CA 1
ATOM 1691 C C . THR A 1 225 ? 5.847 23.644 10.773 1.00 37.38 225 THR A C 1
ATOM 1693 O O . THR A 1 225 ? 5.844 24.733 11.350 1.00 37.38 225 THR A O 1
ATOM 1696 N N . THR A 1 226 ? 6.681 23.413 9.759 1.00 36.38 226 THR A N 1
ATOM 1697 C CA . THR A 1 226 ? 7.267 24.509 9.002 1.00 36.38 226 THR A CA 1
ATOM 1698 C C . THR A 1 226 ? 6.095 25.114 8.259 1.00 36.38 226 THR A C 1
ATOM 1700 O O . THR A 1 226 ? 5.808 24.762 7.118 1.00 36.38 226 THR A O 1
ATOM 1703 N N . LEU A 1 227 ? 5.370 25.998 8.948 1.00 39.09 227 LEU A N 1
ATOM 1704 C CA . LEU A 1 227 ? 4.734 27.123 8.301 1.00 39.09 227 LEU A CA 1
ATOM 1705 C C . LEU A 1 227 ? 5.849 27.714 7.454 1.00 39.09 227 LEU A C 1
ATOM 1707 O O . LEU A 1 227 ? 6.771 28.336 7.981 1.00 39.09 227 LEU A O 1
ATOM 1711 N N . SER A 1 228 ? 5.840 27.380 6.166 1.00 39.75 228 SER A N 1
ATOM 1712 C CA . SER A 1 228 ? 6.631 28.076 5.179 1.00 39.75 228 SER A CA 1
ATOM 1713 C C . SER A 1 228 ? 6.325 29.547 5.399 1.00 39.75 228 SER A C 1
ATOM 1715 O O . SER A 1 228 ? 5.260 30.029 5.022 1.00 39.75 228 SER A O 1
ATOM 1717 N N . GLU A 1 229 ? 7.260 30.262 6.023 1.00 39.16 229 GLU A N 1
ATOM 1718 C CA . GLU A 1 229 ? 7.382 31.713 5.952 1.00 39.16 229 GLU A CA 1
ATOM 1719 C C . GLU A 1 229 ? 7.743 32.087 4.502 1.00 39.16 229 GLU A C 1
ATOM 1721 O O . GLU A 1 229 ? 8.721 32.771 4.217 1.00 39.16 229 GLU A O 1
ATOM 1726 N N . SER A 1 230 ? 6.959 31.624 3.527 1.00 42.31 230 SER A N 1
ATOM 1727 C CA . SER A 1 230 ? 6.846 32.311 2.259 1.00 42.31 230 SER A CA 1
ATOM 1728 C C . SER A 1 230 ? 6.087 33.589 2.575 1.00 42.31 230 SER A C 1
ATOM 1730 O O . SER A 1 230 ? 4.860 33.585 2.647 1.00 42.31 230 SER A O 1
ATOM 1732 N N . GLY A 1 231 ? 6.840 34.662 2.828 1.00 43.06 231 GLY A N 1
ATOM 1733 C CA . GLY A 1 231 ? 6.374 36.033 3.044 1.00 43.06 231 GLY A CA 1
ATOM 1734 C C . GLY A 1 231 ? 5.672 36.636 1.823 1.00 43.06 231 GLY A C 1
ATOM 1735 O O . GLY A 1 231 ? 6.027 37.719 1.363 1.00 43.06 231 GLY A O 1
ATOM 1736 N N . GLY A 1 232 ? 4.684 35.930 1.283 1.00 44.72 232 GLY A N 1
ATOM 1737 C CA . GLY A 1 232 ? 3.675 36.482 0.405 1.00 44.72 232 GLY A CA 1
ATOM 1738 C C . GLY A 1 232 ? 2.596 37.112 1.269 1.00 44.72 232 GLY A C 1
ATOM 1739 O O . GLY A 1 232 ? 2.047 36.466 2.156 1.00 44.72 232 GLY A O 1
ATOM 1740 N N . VAL A 1 233 ? 2.295 38.380 1.005 1.00 50.16 233 VAL A N 1
ATOM 1741 C CA . VAL A 1 233 ? 1.096 39.074 1.487 1.00 50.16 233 VAL A CA 1
ATOM 1742 C C . VAL A 1 233 ? -0.108 38.407 0.810 1.00 50.16 233 VAL A C 1
ATOM 1744 O O . VAL A 1 233 ? -0.632 38.899 -0.183 1.00 50.16 233 VAL A O 1
ATOM 1747 N N . GLY A 1 234 ? -0.435 37.200 1.261 1.00 51.41 234 GLY A N 1
ATOM 1748 C CA . GLY A 1 234 ? -1.552 36.394 0.805 1.00 51.41 234 GLY A CA 1
ATOM 1749 C C . GLY A 1 234 ? -2.727 36.611 1.739 1.00 51.41 234 GLY A C 1
ATOM 1750 O O . GLY A 1 234 ? -2.566 36.607 2.957 1.00 51.41 234 GLY A O 1
ATOM 1751 N N . GLU A 1 235 ? -3.878 36.855 1.132 1.00 55.03 235 GLU A N 1
ATOM 1752 C CA . GLU A 1 235 ? -5.212 36.887 1.723 1.00 55.03 235 GLU A CA 1
ATOM 1753 C C . GLU A 1 235 ? -5.347 35.911 2.901 1.00 55.03 235 GLU A C 1
ATOM 1755 O O . GLU A 1 235 ? -4.896 34.769 2.809 1.00 55.03 235 GLU A O 1
ATOM 1760 N N . ALA A 1 236 ? -5.941 36.363 4.009 1.00 52.72 236 ALA A N 1
ATOM 1761 C CA . ALA A 1 236 ? -6.253 35.501 5.139 1.00 52.72 236 ALA A CA 1
ATOM 1762 C C . ALA A 1 236 ? -7.195 34.392 4.655 1.00 52.72 236 ALA A C 1
ATOM 1764 O O . ALA A 1 236 ? -8.397 34.604 4.534 1.00 52.72 236 ALA A O 1
ATOM 1765 N N . VAL A 1 237 ? -6.634 33.231 4.323 1.00 56.78 237 VAL A N 1
ATOM 1766 C CA . VAL A 1 237 ? -7.411 32.013 4.136 1.00 56.78 237 VAL A CA 1
ATOM 1767 C C . VAL A 1 237 ? -8.005 31.719 5.506 1.00 56.78 237 VAL A C 1
ATOM 1769 O O . VAL A 1 237 ? -7.257 31.632 6.485 1.00 56.78 237 VAL A O 1
ATOM 1772 N N . ASP A 1 238 ? -9.336 31.677 5.585 1.00 56.56 238 ASP A N 1
ATOM 1773 C CA . ASP A 1 238 ? -10.055 31.379 6.820 1.00 56.56 238 ASP A CA 1
ATOM 1774 C C . ASP A 1 238 ? -9.403 30.167 7.508 1.00 56.56 238 ASP A C 1
ATOM 1776 O O . ASP A 1 238 ? -9.051 29.199 6.823 1.00 56.56 238 ASP A O 1
ATOM 1780 N N . PRO A 1 239 ? -9.170 30.219 8.835 1.00 54.38 239 PRO A N 1
ATOM 1781 C CA . PRO A 1 239 ? -8.551 29.114 9.552 1.00 54.38 239 PRO A CA 1
ATOM 1782 C C . PRO A 1 239 ? -9.344 27.848 9.244 1.00 54.38 239 PRO A C 1
ATOM 1784 O O . PRO A 1 239 ? -10.554 27.825 9.465 1.00 54.38 239 PRO A O 1
ATOM 1787 N N . VAL A 1 240 ? -8.664 26.836 8.695 1.00 54.38 240 VAL A N 1
ATOM 1788 C CA . VAL A 1 240 ? -9.243 25.524 8.390 1.00 54.38 240 VAL A CA 1
ATOM 1789 C C . VAL A 1 240 ? -10.002 25.065 9.632 1.00 54.38 240 VAL A C 1
ATOM 1791 O O . VAL A 1 240 ? -9.403 24.810 10.677 1.00 54.38 240 VAL A O 1
ATOM 1794 N N . ALA A 1 241 ? -11.329 25.075 9.537 1.00 53.53 241 ALA A N 1
ATOM 1795 C CA . ALA A 1 241 ? -12.241 24.961 10.669 1.00 53.53 241 ALA A CA 1
ATOM 1796 C C . ALA A 1 241 ? -12.365 23.525 11.207 1.00 53.53 241 ALA A C 1
ATOM 1798 O O . ALA A 1 241 ? -13.152 23.286 12.116 1.00 53.53 241 ALA A O 1
ATOM 1799 N N . ASP A 1 242 ? -11.562 22.588 10.706 1.00 70.44 242 ASP A N 1
ATOM 1800 C CA . ASP A 1 242 ? -11.741 21.151 10.926 1.00 70.44 242 ASP A CA 1
ATOM 1801 C C . ASP A 1 242 ? -10.803 20.599 12.008 1.00 70.44 242 ASP A C 1
ATOM 1803 O O . ASP A 1 242 ? -10.268 19.497 11.907 1.00 70.44 242 ASP A O 1
ATOM 1807 N N . SER A 1 243 ? -10.564 21.376 13.068 1.00 80.62 243 SER A N 1
ATOM 1808 C CA . SER A 1 243 ? -10.061 20.764 14.301 1.00 80.62 243 SER A CA 1
ATOM 1809 C C . SER A 1 243 ? -11.210 20.000 14.960 1.00 80.62 243 SER A C 1
ATOM 1811 O O . SER A 1 243 ? -12.292 20.574 15.100 1.00 80.62 243 SER A O 1
ATOM 1813 N N . PRO A 1 244 ? -10.999 18.746 15.394 1.00 87.56 244 PRO A N 1
ATOM 1814 C CA . PRO A 1 244 ? -12.058 17.971 16.020 1.00 87.56 244 PRO A CA 1
ATOM 1815 C C . PRO A 1 244 ? -12.578 18.669 17.270 1.00 87.56 244 PRO A C 1
ATOM 1817 O O . PRO A 1 244 ? -11.811 19.212 18.074 1.00 87.56 244 PRO A O 1
ATOM 1820 N N . THR A 1 245 ? -13.895 18.658 17.438 1.00 91.50 245 THR A N 1
ATOM 1821 C CA . THR A 1 245 ? -14.529 19.179 18.643 1.00 91.50 245 THR A CA 1
ATOM 1822 C C . THR A 1 245 ? -14.266 18.247 19.829 1.00 91.50 245 THR A C 1
ATOM 1824 O O . THR A 1 245 ? -13.881 17.089 19.673 1.00 91.50 245 THR A O 1
ATOM 1827 N N . GLU A 1 246 ? -14.509 18.722 21.053 1.00 92.25 246 GLU A N 1
ATOM 1828 C CA . GLU A 1 246 ? -14.426 17.872 22.253 1.00 92.25 246 GLU A CA 1
ATOM 1829 C C . GLU A 1 246 ? -15.382 16.667 22.177 1.00 92.25 246 GLU A C 1
ATOM 1831 O O . GLU A 1 246 ? -15.069 15.595 22.692 1.00 92.25 246 GLU A O 1
ATOM 1836 N N . ALA A 1 247 ? -16.525 16.826 21.502 1.00 92.38 247 ALA A N 1
ATOM 1837 C CA . ALA A 1 247 ? -17.475 15.742 21.283 1.00 92.38 247 ALA A CA 1
ATOM 1838 C C . ALA A 1 247 ? -16.927 14.690 20.306 1.00 92.38 247 ALA A C 1
ATOM 1840 O O . ALA A 1 247 ? -17.046 13.499 20.589 1.00 92.38 247 ALA A O 1
ATOM 1841 N N . ASP A 1 248 ? -16.279 15.116 19.217 1.00 92.62 248 ASP A N 1
ATOM 1842 C CA . ASP A 1 248 ? -15.645 14.202 18.256 1.00 92.62 248 ASP A CA 1
ATOM 1843 C C . ASP A 1 248 ? -14.527 13.412 18.934 1.00 92.62 248 ASP A C 1
ATOM 1845 O O . ASP A 1 248 ? -14.500 12.186 18.874 1.00 92.62 248 ASP A O 1
ATOM 1849 N N . LEU A 1 249 ? -13.667 14.102 19.691 1.00 91.31 249 LEU A N 1
ATOM 1850 C CA . LEU A 1 249 ? -12.598 13.471 20.466 1.00 91.31 249 LEU A CA 1
ATOM 1851 C C . LEU A 1 249 ? -13.136 12.448 21.476 1.00 91.31 249 LEU A C 1
ATOM 1853 O O . LEU A 1 249 ? -12.526 11.396 21.659 1.00 91.31 249 LEU A O 1
ATOM 1857 N N . ALA A 1 250 ? -14.271 12.728 22.124 1.00 93.00 250 ALA A N 1
ATOM 1858 C CA . ALA A 1 250 ? -14.902 11.786 23.044 1.00 93.00 250 ALA A CA 1
ATOM 1859 C C . ALA A 1 250 ? -15.437 10.537 22.320 1.00 93.00 250 ALA A C 1
ATOM 1861 O O . ALA A 1 250 ? -15.216 9.426 22.802 1.00 93.00 250 ALA A O 1
ATOM 1862 N N . LEU A 1 251 ? -16.082 10.704 21.159 1.00 93.25 251 LEU A N 1
ATOM 1863 C CA . LEU A 1 251 ? -16.561 9.590 20.329 1.00 93.25 251 LEU A CA 1
ATOM 1864 C C . LEU A 1 251 ? -15.405 8.741 19.792 1.00 93.25 251 LEU A C 1
ATOM 1866 O O . LEU A 1 251 ? -15.471 7.513 19.799 1.00 93.25 251 LEU A O 1
ATOM 1870 N N . TRP A 1 252 ? -14.323 9.382 19.354 1.00 93.81 252 TRP A N 1
ATOM 1871 C CA . TRP A 1 252 ? -13.130 8.687 18.883 1.00 93.81 252 TRP A CA 1
ATOM 1872 C C . TRP A 1 252 ? -12.448 7.921 20.009 1.00 93.81 252 TRP A C 1
ATOM 1874 O O . TRP A 1 252 ? -12.027 6.788 19.800 1.00 93.81 252 TRP A O 1
ATOM 1884 N N . GLN A 1 253 ? -12.372 8.497 21.212 1.00 91.88 253 GLN A N 1
ATOM 1885 C CA . GLN A 1 253 ? -11.814 7.802 22.368 1.00 91.88 253 GLN A CA 1
ATOM 1886 C C . GLN A 1 253 ? -12.655 6.581 22.757 1.00 91.88 253 GLN A C 1
ATOM 1888 O O . GLN A 1 253 ? -12.084 5.533 23.040 1.00 91.88 253 GLN A O 1
ATOM 1893 N N . GLU A 1 254 ? -13.987 6.686 22.730 1.00 92.06 254 GLU A N 1
ATOM 1894 C CA . GLU A 1 254 ? -14.879 5.543 22.962 1.00 92.06 254 GLU A CA 1
ATOM 1895 C C . GLU A 1 254 ? -14.636 4.434 21.930 1.00 92.06 254 GLU A C 1
ATOM 1897 O O . GLU A 1 254 ? -14.445 3.277 22.307 1.00 92.06 254 GLU A O 1
ATOM 1902 N N . PHE A 1 255 ? -14.532 4.794 20.645 1.00 93.56 255 PHE A N 1
ATOM 1903 C CA . PHE A 1 255 ? -14.178 3.850 19.586 1.00 93.56 255 PHE A CA 1
ATOM 1904 C C . PHE A 1 255 ? -12.815 3.190 19.833 1.00 93.56 255 PHE A C 1
ATOM 1906 O O . PHE A 1 255 ? -12.696 1.976 19.710 1.00 93.56 255 PHE A O 1
ATOM 1913 N N . ILE A 1 256 ? -11.781 3.960 20.189 1.00 91.75 256 ILE A N 1
ATOM 1914 C CA . ILE A 1 256 ? -10.431 3.439 20.457 1.00 91.75 256 ILE A CA 1
ATOM 1915 C C . ILE A 1 256 ? -10.446 2.474 21.645 1.00 91.75 256 ILE A C 1
ATOM 1917 O O . ILE A 1 256 ? -9.819 1.417 21.577 1.00 91.75 256 ILE A O 1
ATOM 1921 N N . ASP A 1 257 ? -11.160 2.814 22.718 1.00 91.00 257 ASP A N 1
ATOM 1922 C CA . ASP A 1 257 ? -11.257 1.982 23.917 1.00 91.00 257 ASP A CA 1
ATOM 1923 C C . ASP A 1 257 ? -11.999 0.664 23.636 1.00 91.00 257 ASP A C 1
ATOM 1925 O O . ASP A 1 257 ? -11.633 -0.380 24.184 1.00 91.00 257 ASP A O 1
ATOM 1929 N N . GLU A 1 258 ? -13.025 0.695 22.779 1.00 91.56 258 GLU A N 1
ATOM 1930 C CA . GLU A 1 258 ? -13.810 -0.482 22.397 1.00 91.56 258 GLU A CA 1
ATOM 1931 C C . GLU A 1 258 ? -13.105 -1.349 21.342 1.00 91.56 258 GLU A C 1
ATOM 1933 O O . GLU A 1 258 ? -12.985 -2.564 21.516 1.00 91.56 258 GLU A O 1
ATOM 1938 N N . ALA A 1 259 ? -12.622 -0.741 20.256 1.00 88.62 259 ALA A N 1
ATOM 1939 C CA . ALA A 1 259 ? -11.977 -1.436 19.146 1.00 88.62 259 ALA A CA 1
ATOM 1940 C C . ALA A 1 259 ? -10.546 -1.882 19.479 1.00 88.62 259 ALA A C 1
ATOM 1942 O O . ALA A 1 259 ? -10.064 -2.844 18.881 1.00 88.62 259 ALA A O 1
ATOM 1943 N N . ASN A 1 260 ? -9.884 -1.203 20.428 1.00 89.88 260 ASN A N 1
ATOM 1944 C CA . ASN A 1 260 ? -8.502 -1.437 20.852 1.00 89.88 260 ASN A CA 1
ATOM 1945 C C . ASN A 1 260 ? -7.560 -1.663 19.646 1.00 89.88 260 ASN A C 1
ATOM 1947 O O . ASN A 1 260 ? -7.011 -2.762 19.493 1.00 89.88 260 ASN A O 1
ATOM 1951 N N . PRO A 1 261 ? -7.419 -0.654 18.764 1.00 88.38 261 PRO A N 1
ATOM 1952 C CA . PRO A 1 261 ? -6.724 -0.804 17.493 1.00 88.38 261 PRO A CA 1
ATOM 1953 C C . PRO A 1 261 ? -5.233 -1.105 17.678 1.00 88.38 261 PRO A C 1
ATOM 1955 O O . PRO A 1 261 ? -4.591 -0.593 18.598 1.00 88.38 261 PRO A O 1
ATOM 1958 N N . ASP A 1 262 ? -4.676 -1.890 16.755 1.00 84.81 262 ASP A N 1
ATOM 1959 C CA . ASP A 1 262 ? -3.227 -2.059 16.598 1.00 84.81 262 ASP A CA 1
ATOM 1960 C C . ASP A 1 262 ? -2.738 -1.245 15.394 1.00 84.81 262 ASP A C 1
ATOM 1962 O O . ASP A 1 262 ? -3.294 -1.368 14.301 1.00 84.81 262 ASP A O 1
ATOM 1966 N N . ALA A 1 263 ? -1.731 -0.396 15.607 1.00 85.69 263 ALA A N 1
ATOM 1967 C CA . ALA A 1 263 ? -1.215 0.541 14.612 1.00 85.69 263 ALA A CA 1
ATOM 1968 C C . ALA A 1 263 ? 0.021 -0.010 13.897 1.00 85.69 263 ALA A C 1
ATOM 1970 O O . ALA A 1 263 ? 0.826 -0.729 14.495 1.00 85.69 263 ALA A O 1
ATOM 1971 N N . GLY A 1 264 ? 0.187 0.361 12.626 1.00 85.94 264 GLY A N 1
ATOM 1972 C CA . GLY A 1 264 ? 1.257 -0.179 11.792 1.00 85.94 264 GLY A CA 1
ATOM 1973 C C . GLY A 1 264 ? 2.673 0.285 12.015 1.00 85.94 264 GLY A C 1
ATOM 1974 O O . GLY A 1 264 ? 2.917 1.309 12.645 1.00 85.94 264 GLY A O 1
ATOM 1975 N N . PRO A 1 265 ? 3.648 -0.503 11.538 1.00 88.88 265 PRO A N 1
ATOM 1976 C CA . PRO A 1 265 ? 5.037 -0.132 11.511 1.00 88.88 265 PRO A CA 1
ATOM 1977 C C . PRO A 1 265 ? 5.347 0.749 10.300 1.00 88.88 265 PRO A C 1
ATOM 1979 O O . PRO A 1 265 ? 4.588 0.889 9.335 1.00 88.88 265 PRO A O 1
ATOM 1982 N N . LEU A 1 266 ? 6.545 1.317 10.361 1.00 88.75 266 LEU A N 1
ATOM 1983 C CA . LEU A 1 266 ? 7.282 1.749 9.185 1.00 88.75 266 LEU A CA 1
ATOM 1984 C C . LEU A 1 266 ? 8.076 0.552 8.670 1.00 88.75 266 LEU A C 1
ATOM 1986 O O . LEU A 1 266 ? 8.894 0.008 9.415 1.00 88.75 266 LEU A O 1
ATOM 1990 N N . GLU A 1 267 ? 7.869 0.163 7.416 1.00 89.25 267 GLU A N 1
ATOM 1991 C CA . GLU A 1 267 ? 8.506 -1.022 6.846 1.00 89.25 267 GLU A CA 1
ATOM 1992 C C . GLU A 1 267 ? 9.272 -0.723 5.553 1.00 89.25 267 GLU A C 1
ATOM 1994 O O . GLU A 1 267 ? 8.746 -0.105 4.625 1.00 89.25 267 GLU A O 1
ATOM 1999 N N . PRO A 1 268 ? 10.536 -1.170 5.460 1.00 93.19 268 PRO A N 1
ATOM 2000 C CA . PRO A 1 268 ? 11.295 -1.129 4.225 1.00 93.19 268 PRO A CA 1
ATOM 2001 C C . PRO A 1 268 ? 10.904 -2.325 3.340 1.00 93.19 268 PRO A C 1
ATOM 2003 O O . PRO A 1 268 ? 11.044 -3.492 3.721 1.00 93.19 268 PRO A O 1
ATOM 2006 N N . VAL A 1 269 ? 10.445 -2.049 2.125 1.00 95.25 269 VAL A N 1
ATOM 2007 C CA . VAL A 1 269 ? 9.905 -3.059 1.211 1.00 95.25 269 VAL A CA 1
ATOM 2008 C C . VAL A 1 269 ? 10.638 -3.013 -0.119 1.00 95.25 269 VAL A C 1
ATOM 2010 O O . VAL A 1 269 ? 10.838 -1.949 -0.699 1.00 95.25 269 VAL A O 1
ATOM 2013 N N . LEU A 1 270 ? 11.031 -4.180 -0.623 1.00 96.38 270 LEU A N 1
ATOM 2014 C CA . LEU A 1 270 ? 11.441 -4.355 -2.010 1.00 96.38 270 LEU A CA 1
ATOM 2015 C C . LEU A 1 270 ? 10.249 -4.892 -2.805 1.00 96.38 270 LEU A C 1
ATOM 2017 O O . LEU A 1 270 ? 9.733 -5.962 -2.488 1.00 96.38 270 LEU A O 1
ATOM 2021 N N . LEU A 1 271 ? 9.839 -4.163 -3.837 1.00 97.69 271 LEU A N 1
ATOM 2022 C CA . LEU A 1 271 ? 8.786 -4.548 -4.768 1.00 97.69 271 LEU A CA 1
ATOM 2023 C C . LEU A 1 271 ? 9.394 -4.898 -6.124 1.00 97.69 271 LEU A C 1
ATOM 2025 O O . LEU A 1 271 ? 10.252 -4.176 -6.638 1.00 97.69 271 LEU A O 1
ATOM 2029 N N . TRP A 1 272 ? 8.924 -5.992 -6.705 1.00 98.12 272 TRP A N 1
ATOM 2030 C CA . TRP A 1 272 ? 9.173 -6.377 -8.085 1.00 98.12 272 TRP A CA 1
ATOM 2031 C C . TRP A 1 272 ? 7.930 -6.038 -8.888 1.00 98.12 272 TRP A C 1
ATOM 2033 O O . TRP A 1 272 ? 6.842 -6.517 -8.576 1.00 98.12 272 TRP A O 1
ATOM 2043 N N . LEU A 1 273 ? 8.095 -5.177 -9.884 1.00 98.44 273 LEU A N 1
ATOM 2044 C CA . LEU A 1 273 ? 7.025 -4.705 -10.744 1.00 98.44 273 LEU A CA 1
ATOM 2045 C C . LEU A 1 273 ? 7.249 -5.211 -12.165 1.00 98.44 273 LEU A C 1
ATOM 2047 O O . LEU A 1 273 ? 8.383 -5.165 -12.652 1.00 98.44 273 LEU A O 1
ATOM 2051 N N . VAL A 1 274 ? 6.183 -5.639 -12.839 1.00 98.56 274 VAL A N 1
ATOM 2052 C CA . VAL A 1 274 ? 6.251 -6.110 -14.228 1.00 98.56 274 VAL A CA 1
ATOM 2053 C C . VAL A 1 274 ? 5.143 -5.537 -15.101 1.00 98.56 274 VAL A C 1
ATOM 2055 O O . VAL A 1 274 ? 4.043 -5.283 -14.620 1.00 98.56 274 VAL A O 1
ATOM 2058 N N . GLY A 1 275 ? 5.420 -5.336 -16.389 1.00 98.12 275 GLY A N 1
ATOM 2059 C CA . GLY A 1 275 ? 4.432 -4.841 -17.353 1.00 98.12 275 GLY A CA 1
ATOM 2060 C C . GLY A 1 275 ? 4.954 -4.836 -18.789 1.00 98.12 275 GLY A C 1
ATOM 2061 O O . GLY A 1 275 ? 6.160 -4.761 -19.017 1.00 98.12 275 GLY A O 1
ATOM 2062 N N . SER A 1 276 ? 4.063 -4.915 -19.779 1.00 97.12 276 SER A N 1
ATOM 2063 C CA . SER A 1 276 ? 4.423 -4.760 -21.202 1.00 97.12 276 SER A CA 1
ATOM 2064 C C . SER A 1 276 ? 4.918 -3.350 -21.529 1.00 97.12 276 SER A C 1
ATOM 2066 O O . SER A 1 276 ? 5.768 -3.169 -22.400 1.00 97.12 276 SER A O 1
ATOM 2068 N N . GLU A 1 277 ? 4.409 -2.361 -20.798 1.00 97.56 277 GLU A N 1
ATOM 2069 C CA . GLU A 1 277 ? 4.756 -0.946 -20.886 1.00 97.56 277 GLU A CA 1
ATOM 2070 C C . GLU A 1 277 ? 5.066 -0.428 -19.475 1.00 97.56 277 GLU A C 1
ATOM 2072 O O . GLU A 1 277 ? 4.600 -0.994 -18.482 1.00 97.56 277 GLU A O 1
ATOM 2077 N N . LEU A 1 278 ? 5.894 0.617 -19.361 1.00 97.56 278 LEU A N 1
ATOM 2078 C CA . LEU A 1 278 ? 6.286 1.139 -18.047 1.00 97.56 278 LEU A CA 1
ATOM 2079 C C . LEU A 1 278 ? 5.097 1.712 -17.264 1.00 97.56 278 LEU A C 1
ATOM 2081 O O . LEU A 1 278 ? 5.104 1.645 -16.047 1.00 97.56 278 LEU A O 1
ATOM 2085 N N . ASP A 1 279 ? 4.089 2.265 -17.926 1.00 98.06 279 ASP A N 1
ATOM 2086 C CA . ASP A 1 279 ? 2.874 2.812 -17.305 1.00 98.06 279 ASP A CA 1
ATOM 2087 C C . ASP A 1 279 ? 1.810 1.744 -16.988 1.00 98.06 279 ASP A C 1
ATOM 2089 O O . ASP A 1 279 ? 0.748 2.061 -16.460 1.00 98.06 279 ASP A O 1
ATOM 2093 N N . GLN A 1 280 ? 2.104 0.472 -17.272 1.00 97.75 280 GLN A N 1
ATOM 2094 C CA . GLN A 1 280 ? 1.244 -0.686 -17.002 1.00 97.75 280 GLN A CA 1
ATOM 2095 C C . GLN A 1 280 ? 1.871 -1.645 -15.979 1.00 97.75 280 GLN A C 1
ATOM 2097 O O . GLN A 1 280 ? 1.547 -2.834 -15.952 1.00 97.75 280 GLN A O 1
ATOM 2102 N N . LEU A 1 281 ? 2.815 -1.156 -15.172 1.00 98.56 281 LEU A N 1
ATOM 2103 C CA . LEU A 1 281 ? 3.481 -1.958 -14.151 1.00 98.56 281 LEU A CA 1
ATOM 2104 C C . LEU A 1 281 ? 2.486 -2.445 -13.089 1.00 98.56 281 LEU A C 1
ATOM 2106 O O . LEU A 1 281 ? 1.718 -1.662 -12.535 1.00 98.56 281 LEU A O 1
ATOM 2110 N N . LYS A 1 282 ? 2.568 -3.732 -12.757 1.00 98.50 282 LYS A N 1
ATOM 2111 C CA . LYS A 1 282 ? 1.851 -4.382 -11.654 1.00 98.50 282 LYS A CA 1
ATOM 2112 C C . LYS A 1 282 ? 2.830 -5.002 -10.671 1.00 98.50 282 LYS A C 1
ATOM 2114 O O . LYS A 1 282 ? 3.931 -5.380 -11.069 1.00 98.50 282 LYS A O 1
ATOM 2119 N N . VAL A 1 283 ? 2.433 -5.143 -9.409 1.00 98.31 283 VAL A N 1
ATOM 2120 C CA . VAL A 1 283 ? 3.236 -5.857 -8.407 1.00 98.31 283 VAL A CA 1
ATOM 2121 C C . VAL A 1 283 ? 3.230 -7.352 -8.715 1.00 98.31 283 VAL A C 1
ATOM 2123 O O . VAL A 1 283 ? 2.176 -7.977 -8.786 1.00 98.31 283 VAL A O 1
ATOM 2126 N N . ASP A 1 284 ? 4.422 -7.909 -8.896 1.00 97.94 284 ASP A N 1
ATOM 2127 C CA . ASP A 1 284 ? 4.652 -9.338 -9.116 1.00 97.94 284 ASP A CA 1
ATOM 2128 C C . ASP A 1 284 ? 5.148 -10.048 -7.857 1.00 97.94 284 ASP A C 1
ATOM 2130 O O . ASP A 1 284 ? 4.831 -11.207 -7.610 1.00 97.94 284 ASP A O 1
ATOM 2134 N N . ALA A 1 285 ? 5.929 -9.342 -7.039 1.00 96.88 285 ALA A N 1
ATOM 2135 C CA . ALA A 1 285 ? 6.365 -9.846 -5.751 1.00 96.88 285 ALA A CA 1
ATOM 2136 C C . ALA A 1 285 ? 6.746 -8.719 -4.802 1.00 96.88 285 ALA A C 1
ATOM 2138 O O . ALA A 1 285 ? 7.223 -7.659 -5.214 1.00 96.88 285 ALA A O 1
ATOM 2139 N N . THR A 1 286 ? 6.636 -8.989 -3.506 1.00 95.69 286 THR A N 1
ATOM 2140 C CA . THR A 1 286 ? 7.167 -8.124 -2.455 1.00 95.69 286 THR A CA 1
ATOM 2141 C C . THR A 1 286 ? 8.053 -8.907 -1.493 1.00 95.69 286 THR A C 1
ATOM 2143 O O . THR A 1 286 ? 7.911 -10.119 -1.321 1.00 95.69 286 THR A O 1
ATOM 2146 N N . GLN A 1 287 ? 9.032 -8.226 -0.901 1.00 93.31 287 GLN A N 1
ATOM 2147 C CA . GLN A 1 287 ? 9.932 -8.796 0.098 1.00 93.31 287 GLN A CA 1
ATOM 2148 C C . GLN A 1 287 ? 10.274 -7.755 1.159 1.00 93.31 287 GLN A C 1
ATOM 2150 O O . GLN A 1 287 ? 10.557 -6.598 0.840 1.00 93.31 287 GLN A O 1
ATOM 2155 N N . THR A 1 288 ? 10.332 -8.178 2.423 1.00 88.56 288 THR A N 1
ATOM 2156 C CA . THR A 1 288 ? 10.856 -7.334 3.503 1.00 88.56 288 THR A CA 1
ATOM 2157 C C . THR A 1 288 ? 12.331 -7.096 3.271 1.00 88.56 288 THR A C 1
ATOM 2159 O O . THR A 1 288 ? 13.124 -8.041 3.174 1.00 88.56 288 THR A O 1
ATOM 2162 N N . TRP A 1 289 ? 12.727 -5.833 3.239 1.00 85.56 289 TRP A N 1
ATOM 2163 C CA . TRP A 1 289 ? 14.132 -5.497 3.149 1.00 85.56 289 TRP A CA 1
ATOM 2164 C C . TRP A 1 289 ? 14.801 -5.671 4.513 1.00 85.56 289 TRP A C 1
ATOM 2166 O O . TRP A 1 289 ? 14.430 -5.038 5.497 1.00 85.56 289 TRP A O 1
ATOM 2176 N N . ARG A 1 290 ? 15.817 -6.536 4.576 1.00 82.56 290 ARG A N 1
ATOM 2177 C CA . ARG A 1 290 ? 16.567 -6.824 5.814 1.00 82.56 290 ARG A CA 1
ATOM 2178 C C . ARG A 1 290 ? 17.915 -6.105 5.905 1.00 82.56 290 ARG A C 1
ATOM 2180 O O . ARG A 1 290 ? 18.637 -6.291 6.880 1.00 82.56 290 ARG A O 1
ATOM 2187 N N . GLY A 1 291 ? 18.290 -5.344 4.877 1.00 83.19 291 GLY A N 1
ATOM 2188 C CA . GLY A 1 291 ? 19.536 -4.578 4.848 1.00 83.19 291 GLY A CA 1
ATOM 2189 C C . GLY A 1 291 ? 19.406 -3.210 5.520 1.00 83.19 291 GLY A C 1
ATOM 2190 O O . GLY A 1 291 ? 18.335 -2.826 5.982 1.00 83.19 291 GLY A O 1
ATOM 2191 N N . TYR A 1 292 ? 20.495 -2.436 5.517 1.00 79.62 292 TYR A N 1
ATOM 2192 C CA . TYR A 1 292 ? 20.437 -1.015 5.871 1.00 79.62 292 TYR A CA 1
ATOM 2193 C C . TYR A 1 292 ? 19.467 -0.288 4.930 1.00 79.62 292 TYR A C 1
ATOM 2195 O O . TYR A 1 292 ? 19.490 -0.525 3.719 1.00 79.62 292 TYR A O 1
ATOM 2203 N N . HIS A 1 293 ? 18.613 0.572 5.481 1.00 76.44 293 HIS A N 1
ATOM 2204 C CA . HIS A 1 293 ? 17.621 1.310 4.712 1.00 76.44 293 HIS A CA 1
ATOM 2205 C C . HIS A 1 293 ? 17.417 2.732 5.246 1.00 76.44 293 HIS A C 1
ATOM 2207 O O . HIS A 1 293 ? 17.566 2.968 6.445 1.00 76.44 293 HIS A O 1
ATOM 2213 N N . PRO A 1 294 ? 17.017 3.679 4.379 1.00 76.19 294 PRO A N 1
ATOM 2214 C CA . PRO A 1 294 ? 16.790 5.063 4.778 1.00 76.19 294 PRO A CA 1
ATOM 2215 C C . PRO A 1 294 ? 15.471 5.291 5.530 1.00 76.19 294 PRO A C 1
ATOM 2217 O O . PRO A 1 294 ? 15.264 6.396 6.004 1.00 76.19 294 PRO A O 1
ATOM 2220 N N . CYS A 1 295 ? 14.594 4.288 5.680 1.00 81.44 295 CYS A N 1
ATOM 2221 C CA . CYS A 1 295 ? 13.272 4.457 6.318 1.00 81.44 295 CYS A CA 1
ATOM 2222 C C . CYS A 1 295 ? 13.284 4.801 7.824 1.00 81.44 295 CYS A C 1
ATOM 2224 O O . CYS A 1 295 ? 12.231 4.783 8.454 1.00 81.44 295 CYS A O 1
ATOM 2226 N N . GLY A 1 296 ? 14.452 5.058 8.421 1.00 72.69 296 GLY A N 1
ATOM 2227 C CA . GLY A 1 296 ? 14.558 5.509 9.806 1.00 72.69 296 GLY A CA 1
ATOM 2228 C C . GLY A 1 296 ? 14.241 6.999 9.940 1.00 72.69 296 GLY A C 1
ATOM 2229 O O . GLY A 1 296 ? 14.622 7.797 9.088 1.00 72.69 296 GLY A O 1
ATOM 2230 N N . THR A 1 297 ? 13.597 7.374 11.045 1.00 60.00 297 THR A N 1
ATOM 2231 C CA . THR A 1 297 ? 13.246 8.763 11.402 1.00 60.00 297 THR A CA 1
ATOM 2232 C C . THR A 1 297 ? 14.455 9.681 11.604 1.00 60.00 297 THR A C 1
ATOM 2234 O O . THR A 1 297 ? 14.294 10.893 11.661 1.00 60.00 297 THR A O 1
ATOM 2237 N N . ASP A 1 298 ? 15.661 9.115 11.687 1.00 55.59 298 ASP A N 1
ATOM 2238 C CA . ASP A 1 298 ? 16.874 9.826 12.101 1.00 55.59 298 ASP A CA 1
ATOM 2239 C C . ASP A 1 298 ? 17.795 10.202 10.932 1.00 55.59 298 ASP A C 1
ATOM 2241 O O . ASP A 1 298 ? 18.925 10.636 11.158 1.00 55.59 298 ASP A O 1
ATOM 2245 N N . ASN A 1 299 ? 17.349 10.036 9.684 1.00 43.84 299 ASN A N 1
ATOM 2246 C CA . ASN A 1 299 ? 18.054 10.594 8.533 1.00 43.84 299 ASN A CA 1
ATOM 2247 C C . ASN A 1 299 ? 17.399 11.929 8.153 1.00 43.84 299 ASN A C 1
ATOM 2249 O O . ASN A 1 299 ? 16.465 11.930 7.346 1.00 43.84 299 ASN A O 1
ATOM 2253 N N . PRO A 1 300 ? 17.867 13.074 8.693 1.00 41.66 300 PRO A N 1
ATOM 2254 C CA . PRO A 1 300 ? 17.566 14.349 8.071 1.00 41.66 300 PRO A CA 1
ATOM 2255 C C . PRO A 1 300 ? 18.118 14.265 6.650 1.00 41.66 300 PRO A C 1
ATOM 2257 O O . PRO A 1 300 ? 19.322 14.108 6.443 1.00 41.66 300 PRO A O 1
ATOM 2260 N N . VAL A 1 301 ? 17.218 14.280 5.673 1.00 40.66 301 VAL A N 1
ATOM 2261 C CA . VAL A 1 301 ? 17.579 14.407 4.265 1.00 40.66 301 VAL A CA 1
ATOM 2262 C C . VAL A 1 301 ? 18.449 15.661 4.148 1.00 40.66 301 VAL A C 1
ATOM 2264 O O . VAL A 1 301 ? 18.009 16.755 4.505 1.00 40.66 301 VAL A O 1
ATOM 2267 N N . GLY A 1 302 ? 19.713 15.462 3.768 1.00 36.72 302 GLY A N 1
ATOM 2268 C CA . GLY A 1 302 ? 20.659 16.536 3.464 1.00 36.72 302 GLY A CA 1
ATOM 2269 C C . GLY A 1 302 ? 20.345 17.238 2.153 1.00 36.72 302 GLY A C 1
ATOM 2270 O O . GLY A 1 302 ? 19.644 16.636 1.308 1.00 36.72 302 GLY A O 1
#

Organism: NCBI:txid1159327

pLDDT: mean 72.64, std 25.92, range [25.58, 98.56]

Radius of gyration: 29.66 Å; chains: 1; bounding box: 90×80×104 Å

Sequence (302 aa):
MSVRERKRHRHHGYHHPRATWFSTLWVGLCALSLVSCVGAQGQIADAGDTTELFDPIPAGVESLEGGNSDGPDGGLSGDEQPTAREETTTRQGATPAIETPSRSEATPQAAAAVSQYLALTDEVGATGGVAVDAMADGVTPEWLAVEERGFADYRERRIKTLGHTEFFALSVQSVRWSPHNMWEVAAFACIDSRRVWVVPADSPDTPEGLVEWLASTSTGGDGKTTLSESGGVGEAVDPVADSPTEADLALWQEFIDEANPDAGPLEPVLLWLVGSELDQLKVDATQTWRGYHPCGTDNPVG

Secondary structure (DSSP, 8-state):
----------PPP------S-TTS---SSTTS-TTSGGGG--------------PPPP----------------------PPP-----------PPPPPPPPHHHHHHHHHHHHHHHHHHHHHHHHTTSTTGGGGGGTB-HHHHHHHHHHHHHHHHHTEEEES--EEEEEEEEEEEE-TTS-EEEEEEEEEE-TT-EEEETTSPPPPTTHHHHHHHGGG-SSS-------------------SPPHHHHHHHHHHHHHH-PEEPPEEEEEEEEEESSGGG-EEEEEEE--S--S-STT----

Foldseek 3Di:
DDDDDDDDDDDDDPPDPPDPPPPPPPLLPVQAPPPPPVPPPPDPDDDDDDDDDDDDDDDDDDDDDDDDDDDDDDDDDDDDDDDDDPDPPPPDPDDPDDDWDDQVVLFVLVQVLVQVQQVQSQVCQQQLNPPLVSNVQFAPPQCSVSSNVSSVVSVVQQKGKAEGKDWDDKGWPDWDQDPVLKIKIKMKTWIAQQLIWIFHNPQDDDDPCSRVVSVVPPPPLPPDPPPPPPVDPDDPPDPPPPDDDPVSVVVNVVSCVRRVIDGDDTFIKIFIWMDNDSNSTHTHHMYGDPDDDPSDSPDPPD